Protein AF-A0A7S1YZM3-F1 (afdb_monomer)

Mean predicted aligned error: 9.83 Å

InterPro domains:
  IPR010255 Haem peroxidase superfamily [SSF48113] (28-163)
  IPR019793 Peroxidases heam-ligand binding site [PS00435] (48-58)
  IPR044831 Heme-binding peroxidase Ccp1-like [PTHR31356] (19-227)

Solvent-accessible surface area (backbone atoms only — not comparable to full-atom values): 15010 Å² total; per-residue (Å²): 128,69,93,55,94,81,58,83,52,93,85,59,85,44,95,85,65,60,73,82,65,90,70,78,51,56,36,58,42,32,38,67,57,51,47,48,50,38,28,73,77,70,70,33,56,51,64,41,47,54,33,46,59,47,59,50,7,37,41,62,51,42,50,93,79,75,22,42,81,13,92,44,6,49,18,97,51,29,89,41,87,48,40,61,36,32,54,52,68,27,26,42,83,94,56,86,53,74,80,90,62,51,71,68,42,42,53,57,42,64,73,57,44,80,47,79,36,87,18,84,95,69,84,42,66,64,32,46,36,32,34,34,74,47,78,60,66,57,39,91,87,72,69,46,75,51,81,64,48,45,31,33,40,42,36,57,59,47,17,42,40,26,37,42,68,95,33,53,38,76,88,69,27,46,66,64,42,30,74,50,86,67,98,62,88,86,48,56,58,41,44,66,16,83,80,28,31,67,58,42,43,51,27,44,60,30,51,68,61,32,53,55,46,21,49,57,35,48,52,52,59,74,40,60,82,39,41,75,45,96,69,59,59,66,96,91,44,61,49,43,45,37,70,72,94,80,77,87,81,85,83,72,87,63,80,49,74,109

Structure (mmCIF, N/CA/C/O backbone):
data_AF-A0A7S1YZM3-F1
#
_entry.id   AF-A0A7S1YZM3-F1
#
loop_
_atom_site.group_PDB
_atom_site.id
_atom_site.type_symbol
_atom_site.label_atom_id
_atom_site.label_alt_id
_atom_site.label_comp_id
_atom_site.label_asym_id
_atom_site.label_entity_id
_atom_site.label_seq_id
_atom_site.pdbx_PDB_ins_code
_atom_site.Cartn_x
_atom_site.Cartn_y
_atom_site.Cartn_z
_atom_site.occupancy
_atom_site.B_iso_or_equiv
_atom_site.auth_seq_id
_atom_site.auth_comp_id
_atom_site.auth_asym_id
_atom_site.auth_atom_id
_atom_site.pdbx_PDB_model_num
ATOM 1 N N . CYS A 1 1 ? 9.283 -21.120 -16.602 1.00 43.22 1 CYS A N 1
ATOM 2 C CA . CYS A 1 1 ? 9.115 -22.168 -15.588 1.00 43.22 1 CYS A CA 1
ATOM 3 C C . CYS A 1 1 ? 10.307 -21.989 -14.705 1.00 43.22 1 CYS A C 1
ATOM 5 O O . CYS A 1 1 ? 11.419 -22.024 -15.220 1.00 43.22 1 CYS A O 1
ATOM 7 N N . ASP A 1 2 ? 10.042 -21.604 -13.465 1.00 38.66 2 ASP A N 1
ATOM 8 C CA . ASP A 1 2 ? 11.090 -21.272 -12.516 1.00 38.66 2 ASP A CA 1
ATOM 9 C C . ASP A 1 2 ? 12.075 -22.438 -12.418 1.00 38.66 2 ASP A C 1
ATOM 11 O O . ASP A 1 2 ? 11.666 -23.599 -12.471 1.00 38.66 2 ASP A O 1
ATOM 15 N N . LEU A 1 3 ? 13.359 -22.128 -12.264 1.00 41.25 3 LEU A N 1
ATOM 16 C CA . LEU A 1 3 ? 14.422 -23.109 -12.033 1.00 41.25 3 LEU A CA 1
ATOM 17 C C . LEU A 1 3 ? 14.354 -23.677 -10.605 1.00 41.25 3 LEU A C 1
ATOM 19 O O . LEU A 1 3 ? 15.382 -24.033 -10.041 1.00 41.25 3 LEU A O 1
ATOM 23 N N . ASN A 1 4 ? 13.165 -23.725 -10.000 1.00 42.00 4 ASN A N 1
ATOM 24 C CA . ASN A 1 4 ? 12.965 -24.338 -8.704 1.00 42.00 4 ASN A CA 1
ATOM 25 C C . ASN A 1 4 ? 12.675 -25.835 -8.919 1.00 42.00 4 ASN A C 1
ATOM 27 O O . ASN A 1 4 ? 11.550 -26.174 -9.300 1.00 42.00 4 ASN A O 1
ATOM 31 N N . PRO A 1 5 ? 13.658 -26.732 -8.704 1.00 45.66 5 PRO A N 1
ATOM 32 C CA . PRO A 1 5 ? 13.478 -28.171 -8.892 1.00 45.66 5 PRO A CA 1
ATOM 33 C C . PRO A 1 5 ? 12.433 -28.778 -7.939 1.00 45.66 5 PRO A C 1
ATOM 35 O O . PRO A 1 5 ? 12.004 -29.907 -8.164 1.00 45.66 5 PRO A O 1
ATOM 38 N N . ASP A 1 6 ? 11.981 -28.024 -6.931 1.00 45.75 6 ASP A N 1
ATOM 39 C CA . ASP A 1 6 ? 11.040 -28.485 -5.907 1.00 45.75 6 ASP A CA 1
ATOM 40 C C . ASP A 1 6 ? 9.576 -28.070 -6.170 1.00 45.75 6 ASP A C 1
ATOM 42 O O . ASP A 1 6 ? 8.674 -28.412 -5.399 1.00 45.75 6 ASP A O 1
ATOM 46 N N . ALA A 1 7 ? 9.290 -27.344 -7.259 1.00 51.12 7 ALA A N 1
ATOM 47 C CA . ALA A 1 7 ? 7.934 -26.896 -7.575 1.00 51.12 7 ALA A CA 1
ATOM 48 C C . ALA A 1 7 ? 7.089 -28.017 -8.216 1.00 51.12 7 ALA A C 1
ATOM 50 O O . ALA A 1 7 ? 7.061 -28.195 -9.435 1.00 51.12 7 ALA A O 1
ATOM 51 N N . VAL A 1 8 ? 6.336 -28.755 -7.396 1.00 52.94 8 VAL A N 1
ATOM 52 C CA . VAL A 1 8 ? 5.312 -29.698 -7.877 1.00 52.94 8 VAL A CA 1
ATOM 53 C C . VAL A 1 8 ? 4.094 -28.909 -8.378 1.00 52.94 8 VAL A C 1
ATOM 55 O O . VAL A 1 8 ? 3.255 -28.483 -7.589 1.00 52.94 8 VAL A O 1
ATOM 58 N N . CYS A 1 9 ? 3.984 -28.707 -9.695 1.00 55.97 9 CYS A N 1
ATOM 59 C CA . CYS A 1 9 ? 2.770 -28.208 -10.355 1.00 55.97 9 CYS A CA 1
ATOM 60 C C . CYS A 1 9 ? 1.775 -29.380 -10.538 1.00 55.97 9 CYS A C 1
ATOM 62 O O . CYS A 1 9 ? 2.044 -30.237 -11.382 1.00 55.97 9 CYS A O 1
ATOM 64 N N . PRO A 1 10 ? 0.630 -29.444 -9.824 1.00 53.06 10 PRO A N 1
ATOM 65 C CA . PRO A 1 10 ? -0.263 -30.613 -9.860 1.00 53.06 10 PRO A CA 1
ATOM 66 C C . PRO A 1 10 ? -0.842 -30.929 -11.250 1.00 53.06 10 PRO A C 1
ATOM 68 O O . PRO A 1 10 ? -1.020 -32.097 -11.577 1.00 53.06 10 PRO A O 1
ATOM 71 N N . ASP A 1 11 ? -1.052 -29.904 -12.085 1.00 58.59 11 ASP A N 1
ATOM 72 C CA . ASP A 1 11 ? -1.653 -30.018 -13.427 1.00 58.59 11 ASP A CA 1
ATOM 73 C C . ASP A 1 11 ? -0.696 -29.584 -14.561 1.00 58.59 11 ASP A C 1
ATOM 75 O O . ASP A 1 11 ? -1.118 -29.234 -15.665 1.00 58.59 11 ASP A O 1
ATOM 79 N N . GLY A 1 12 ? 0.615 -29.593 -14.292 1.00 54.28 12 GLY A N 1
ATOM 80 C CA . GLY A 1 12 ? 1.643 -29.101 -15.211 1.00 54.28 12 GLY A CA 1
ATOM 81 C C . GLY A 1 12 ? 1.830 -27.581 -15.144 1.00 54.28 12 GLY A C 1
ATOM 82 O O . GLY A 1 12 ? 0.893 -26.804 -14.958 1.00 54.28 12 GLY A O 1
ATOM 83 N N . CYS A 1 13 ? 3.076 -27.127 -15.267 1.00 52.59 13 CYS A N 1
ATOM 84 C CA . CYS A 1 13 ? 3.385 -25.704 -15.177 1.00 52.59 13 CYS A CA 1
ATOM 85 C C . CYS A 1 13 ? 2.985 -25.000 -16.485 1.00 52.59 13 CYS A C 1
ATOM 87 O O . CYS A 1 13 ? 3.658 -25.114 -17.509 1.00 52.59 13 CYS A O 1
ATOM 89 N N . THR A 1 14 ? 1.867 -24.273 -16.465 1.00 55.06 14 THR A N 1
ATOM 90 C CA . THR A 1 14 ? 1.456 -23.395 -17.572 1.00 55.06 14 THR A CA 1
ATOM 91 C C . THR A 1 14 ? 1.944 -21.969 -17.319 1.00 55.06 14 THR A C 1
ATOM 93 O O . THR A 1 14 ? 2.132 -21.574 -16.172 1.00 55.06 14 THR A O 1
ATOM 96 N N . ALA A 1 15 ? 2.079 -21.143 -18.364 1.00 54.34 15 ALA A N 1
ATOM 97 C CA . ALA A 1 15 ? 2.417 -19.719 -18.202 1.00 54.34 15 ALA A CA 1
ATOM 98 C C . ALA A 1 15 ? 1.421 -18.949 -17.302 1.00 54.34 15 ALA A C 1
ATOM 100 O O . ALA A 1 15 ? 1.749 -17.888 -16.789 1.00 54.34 15 ALA A O 1
ATOM 101 N N . LYS A 1 16 ? 0.213 -19.495 -17.092 1.00 50.00 16 LYS A N 1
ATOM 102 C CA . LYS A 1 16 ? -0.826 -18.938 -16.214 1.00 50.00 16 LYS A CA 1
ATOM 103 C C . LYS A 1 16 ? -0.735 -19.418 -14.766 1.00 50.00 16 LYS A C 1
ATOM 105 O O . LYS A 1 16 ? -1.357 -18.811 -13.905 1.00 50.00 16 LYS A O 1
ATOM 110 N N . ALA A 1 17 ? -0.022 -20.514 -14.510 1.00 49.12 17 ALA A N 1
ATOM 111 C CA . ALA A 1 17 ? 0.090 -21.087 -13.172 1.00 49.12 17 ALA A CA 1
ATOM 112 C C . ALA A 1 17 ? 1.009 -20.254 -12.263 1.00 49.12 17 ALA A C 1
ATOM 114 O O . ALA A 1 17 ? 0.895 -20.346 -11.045 1.00 49.12 17 ALA A O 1
ATOM 115 N N . GLY A 1 18 ? 1.886 -19.428 -12.851 1.00 52.84 18 GLY A N 1
ATOM 116 C CA . GLY A 1 18 ? 2.928 -18.720 -12.113 1.00 52.84 18 GLY A CA 1
ATOM 117 C C . GLY A 1 18 ? 3.923 -19.685 -11.449 1.00 52.84 18 GLY A C 1
ATOM 118 O O . GLY A 1 18 ? 3.777 -20.907 -11.537 1.00 52.84 18 GLY A O 1
ATOM 119 N N . PRO A 1 19 ? 4.984 -19.169 -10.819 1.00 57.28 19 PRO A N 1
ATOM 120 C CA . PRO A 1 19 ? 5.834 -19.986 -9.965 1.00 57.28 19 PRO A CA 1
ATOM 121 C C . PRO A 1 19 ? 5.060 -20.403 -8.706 1.00 57.28 19 PRO A C 1
ATOM 123 O O . PRO A 1 19 ? 4.427 -19.569 -8.056 1.00 57.28 19 PRO A O 1
ATOM 126 N N . VAL A 1 20 ? 5.121 -21.688 -8.342 1.00 56.53 20 VAL A N 1
ATOM 127 C CA . VAL A 1 20 ? 4.596 -22.161 -7.054 1.00 56.53 20 VAL A CA 1
ATOM 128 C C . VAL A 1 20 ? 5.514 -21.620 -5.958 1.00 56.53 20 VAL A C 1
ATOM 130 O O . VAL A 1 20 ? 6.620 -22.120 -5.770 1.00 56.53 20 VAL A O 1
ATOM 133 N N . ARG A 1 21 ? 5.066 -20.581 -5.250 1.00 60.94 21 ARG A N 1
ATOM 134 C CA . ARG A 1 21 ? 5.731 -20.047 -4.056 1.00 60.94 21 ARG A CA 1
ATOM 135 C C . ARG A 1 21 ? 4.746 -19.970 -2.901 1.00 60.94 21 ARG A C 1
ATOM 137 O O . ARG A 1 21 ? 3.586 -19.603 -3.088 1.00 60.94 21 ARG A O 1
ATOM 144 N N . ALA A 1 22 ? 5.229 -20.285 -1.703 1.00 64.88 22 ALA A N 1
ATOM 145 C CA . ALA A 1 22 ? 4.521 -19.929 -0.486 1.00 64.88 22 ALA A CA 1
ATOM 146 C C . ALA A 1 22 ? 4.581 -18.404 -0.347 1.00 64.88 22 ALA A C 1
ATOM 148 O O . ALA A 1 22 ? 5.626 -17.845 -0.028 1.00 64.88 22 ALA A O 1
ATOM 149 N N . LEU A 1 23 ? 3.474 -17.729 -0.653 1.00 65.94 23 LEU A N 1
ATOM 150 C CA . LEU A 1 23 ? 3.364 -16.297 -0.412 1.00 65.94 23 LEU A CA 1
ATOM 151 C C . LEU A 1 23 ? 3.153 -16.056 1.087 1.00 65.94 23 LEU A C 1
ATOM 153 O O . LEU A 1 23 ? 2.421 -16.827 1.722 1.00 65.94 23 LEU A O 1
ATOM 157 N N . PRO A 1 24 ? 3.745 -14.994 1.659 1.00 65.38 24 PRO A N 1
ATOM 158 C CA . PRO A 1 24 ? 3.416 -14.594 3.016 1.00 65.38 24 PRO A CA 1
ATOM 159 C C . PRO A 1 24 ? 1.911 -14.325 3.117 1.00 65.38 24 PRO A C 1
ATOM 161 O O . PRO A 1 24 ? 1.283 -13.795 2.195 1.00 65.38 24 PRO A O 1
ATOM 164 N N . SER A 1 25 ? 1.309 -14.723 4.238 1.00 74.75 25 SER A N 1
ATOM 165 C CA . SER A 1 25 ? -0.102 -14.438 4.490 1.00 74.75 25 SER A CA 1
ATOM 166 C C . SER A 1 25 ? -0.287 -12.930 4.551 1.00 74.75 25 SER A C 1
ATOM 168 O O . SER A 1 25 ? 0.270 -12.289 5.431 1.00 74.75 25 SER A O 1
ATOM 170 N N . ALA A 1 26 ? -1.121 -12.355 3.685 1.00 69.12 26 ALA A N 1
ATOM 171 C CA . ALA A 1 26 ? -1.382 -10.915 3.699 1.00 69.12 26 ALA A CA 1
ATOM 172 C C . ALA A 1 26 ? -2.073 -10.412 4.986 1.00 69.12 26 ALA A C 1
ATOM 174 O O . ALA A 1 26 ? -2.254 -9.206 5.125 1.00 69.12 26 ALA A O 1
ATOM 175 N N . SER A 1 27 ? -2.445 -11.308 5.911 1.00 74.38 27 SER A N 1
ATOM 176 C CA . SER A 1 27 ? -2.912 -10.989 7.268 1.00 74.38 27 SER A CA 1
ATOM 177 C C . SER A 1 27 ? -1.832 -11.179 8.347 1.00 74.38 27 SER A C 1
ATOM 179 O O . SER A 1 27 ? -2.008 -10.685 9.447 1.00 74.38 27 SER A O 1
ATOM 181 N N . ASN A 1 28 ? -0.704 -11.835 8.059 1.00 84.94 28 ASN A N 1
ATOM 182 C CA . ASN A 1 28 ? 0.423 -11.980 8.988 1.00 84.94 28 ASN A CA 1
ATOM 183 C C . ASN A 1 28 ? 1.711 -11.464 8.322 1.00 84.94 28 ASN A C 1
ATOM 185 O O . ASN A 1 28 ? 2.603 -12.226 7.952 1.00 84.94 28 ASN A O 1
ATOM 189 N N . VAL A 1 29 ? 1.731 -10.153 8.074 1.00 91.12 29 VAL A N 1
ATOM 190 C CA . VAL A 1 29 ? 2.847 -9.413 7.477 1.00 91.12 29 VAL A CA 1
ATOM 191 C C . VAL A 1 29 ? 3.116 -8.202 8.353 1.00 91.12 29 VAL A C 1
ATOM 193 O O . VAL A 1 29 ? 2.195 -7.474 8.689 1.00 91.12 29 VAL A O 1
ATOM 196 N N . THR A 1 30 ? 4.377 -7.980 8.694 1.00 95.00 30 THR A N 1
ATOM 197 C CA . THR A 1 30 ? 4.914 -6.748 9.285 1.00 95.00 30 THR A CA 1
ATOM 198 C C . THR A 1 30 ? 5.738 -5.975 8.256 1.00 95.00 30 THR A C 1
ATOM 200 O O . THR A 1 30 ? 6.130 -6.543 7.231 1.00 95.00 30 THR A O 1
ATOM 203 N N . THR A 1 31 ? 6.089 -4.714 8.542 1.00 96.12 31 THR A N 1
ATOM 204 C CA . THR A 1 31 ? 6.991 -3.912 7.690 1.00 96.12 31 THR A CA 1
ATOM 205 C C . THR A 1 31 ? 8.287 -4.662 7.380 1.00 96.12 31 THR A C 1
ATOM 207 O O . THR A 1 31 ? 8.699 -4.736 6.225 1.00 96.12 31 THR A O 1
ATOM 210 N N . SER A 1 32 ? 8.902 -5.283 8.391 1.00 95.31 32 SER A N 1
ATOM 211 C CA . SER A 1 32 ? 10.140 -6.050 8.219 1.00 95.31 32 SER A CA 1
ATOM 212 C C . SER A 1 32 ? 9.943 -7.256 7.295 1.00 95.31 32 SER A C 1
ATOM 214 O O . SER A 1 32 ? 10.695 -7.431 6.339 1.00 95.31 32 SER A O 1
ATOM 216 N N . SER A 1 33 ? 8.889 -8.053 7.513 1.00 94.25 33 SER A N 1
ATOM 217 C CA . SER A 1 33 ? 8.619 -9.231 6.673 1.00 94.25 33 SER A CA 1
ATOM 218 C C . SER A 1 33 ? 8.257 -8.869 5.226 1.00 94.25 33 SER A C 1
ATOM 220 O O . SER A 1 33 ? 8.639 -9.589 4.305 1.00 94.25 33 SER A O 1
ATOM 222 N N . LEU A 1 34 ? 7.575 -7.734 5.020 1.00 95.50 34 LEU A N 1
ATOM 223 C CA . LEU A 1 34 ? 7.237 -7.203 3.703 1.00 95.50 34 LEU A CA 1
ATOM 224 C C . LEU A 1 34 ? 8.510 -6.846 2.932 1.00 95.50 34 LEU A C 1
ATOM 226 O O . LEU A 1 34 ? 8.719 -7.324 1.819 1.00 95.50 34 LEU A O 1
ATOM 230 N N . LEU A 1 35 ? 9.382 -6.047 3.551 1.00 97.06 35 LEU A N 1
ATOM 231 C CA . LEU A 1 35 ? 10.657 -5.644 2.961 1.00 97.06 35 LEU A CA 1
ATOM 232 C C . LEU A 1 35 ? 11.570 -6.845 2.708 1.00 97.06 35 LEU A C 1
ATOM 234 O O . LEU A 1 35 ? 12.193 -6.929 1.653 1.00 97.06 35 LEU A O 1
ATOM 238 N N . HIS A 1 36 ? 11.616 -7.795 3.642 1.00 95.19 36 HIS A N 1
ATOM 239 C CA . HIS A 1 36 ? 12.383 -9.025 3.483 1.00 95.19 36 HIS A CA 1
ATOM 240 C C . HIS A 1 36 ? 11.899 -9.838 2.277 1.00 95.19 36 HIS A C 1
ATOM 242 O O . HIS A 1 36 ? 12.713 -10.235 1.451 1.00 95.19 36 HIS A O 1
ATOM 248 N N . PHE A 1 37 ? 10.584 -10.030 2.121 1.00 93.81 37 PHE A N 1
ATOM 249 C CA . PHE A 1 37 ? 10.026 -10.741 0.968 1.00 93.81 37 PHE A CA 1
ATOM 250 C C . PHE A 1 37 ? 10.438 -10.093 -0.362 1.00 93.81 37 PHE A C 1
ATOM 252 O O . PHE A 1 37 ? 10.948 -10.772 -1.251 1.00 93.81 37 PHE A O 1
ATOM 259 N N . PHE A 1 38 ? 10.266 -8.777 -0.499 1.00 95.19 38 PHE A N 1
ATOM 260 C CA . PHE A 1 38 ? 10.622 -8.070 -1.732 1.00 95.19 38 PHE A CA 1
ATOM 261 C C . PHE A 1 38 ? 12.137 -8.034 -1.988 1.00 95.19 38 PHE A C 1
ATOM 263 O O . PHE A 1 38 ? 12.571 -8.127 -3.142 1.00 95.19 38 PHE A O 1
ATOM 270 N N . SER A 1 39 ? 12.948 -7.965 -0.932 1.00 95.19 39 SER A N 1
ATOM 271 C CA . SER A 1 39 ? 14.403 -8.091 -1.019 1.00 95.19 39 SER A CA 1
ATOM 272 C C . SER A 1 39 ? 14.815 -9.467 -1.544 1.00 95.19 39 SER A C 1
ATOM 274 O O . SER A 1 39 ? 15.560 -9.548 -2.518 1.00 95.19 39 SER A O 1
ATOM 276 N N . GLU A 1 40 ? 14.303 -10.550 -0.963 1.00 91.31 40 GLU A N 1
ATOM 277 C CA . GLU A 1 40 ? 14.691 -11.910 -1.355 1.00 91.31 40 GLU A CA 1
ATOM 278 C 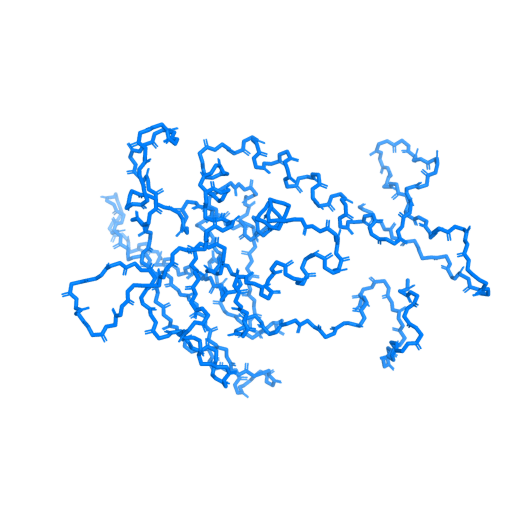C . GLU A 1 40 ? 14.196 -12.267 -2.764 1.00 91.31 40 GLU A C 1
ATOM 280 O O . GLU A 1 40 ? 14.951 -12.775 -3.598 1.00 91.31 40 GLU A O 1
ATOM 285 N N . GLU A 1 41 ? 12.941 -11.944 -3.083 1.00 88.56 41 GLU A N 1
ATOM 286 C CA . GLU A 1 41 ? 12.349 -12.335 -4.363 1.00 88.56 41 GLU A CA 1
ATOM 287 C C . GLU A 1 41 ? 12.828 -11.447 -5.521 1.00 88.56 41 GLU A C 1
ATOM 289 O O . GLU A 1 41 ? 13.135 -11.942 -6.612 1.00 88.56 41 GLU A O 1
ATOM 294 N N . PHE A 1 42 ? 12.972 -10.137 -5.303 1.00 90.38 42 PHE A N 1
ATOM 295 C CA . PHE A 1 42 ? 13.206 -9.166 -6.383 1.00 90.38 42 PHE A CA 1
ATOM 296 C C . PHE A 1 42 ? 14.474 -8.317 -6.213 1.00 90.38 42 PHE A C 1
ATOM 298 O O . PHE A 1 42 ? 14.872 -7.615 -7.149 1.00 90.38 42 PHE A O 1
ATOM 305 N N . GLY A 1 43 ? 15.168 -8.414 -5.076 1.00 93.44 43 GLY A N 1
ATOM 306 C CA . GLY A 1 43 ? 16.309 -7.550 -4.759 1.00 93.44 43 GLY A CA 1
ATOM 307 C C . GLY A 1 43 ? 15.889 -6.095 -4.558 1.00 93.44 43 GLY A C 1
ATOM 308 O O . GLY A 1 43 ? 16.622 -5.190 -4.957 1.00 93.44 43 GLY A O 1
ATOM 309 N N . PHE A 1 44 ? 14.672 -5.869 -4.062 1.00 97.50 44 PHE A N 1
ATOM 310 C CA . PHE A 1 44 ? 14.112 -4.535 -3.851 1.00 97.50 44 PHE A CA 1
ATOM 311 C C . PHE A 1 44 ? 14.480 -4.003 -2.473 1.00 97.50 44 PHE A C 1
ATOM 313 O O . PHE A 1 44 ? 14.380 -4.712 -1.473 1.00 97.50 44 PHE A O 1
ATOM 320 N N . GLY A 1 45 ? 14.876 -2.732 -2.425 1.00 97.94 45 GLY A N 1
ATOM 321 C CA . GLY A 1 45 ? 14.952 -1.985 -1.182 1.00 97.94 45 GLY A CA 1
ATOM 322 C C . GLY A 1 45 ? 13.579 -1.449 -0.757 1.00 97.94 45 GLY A C 1
ATOM 323 O O . GLY A 1 45 ? 12.556 -1.712 -1.404 1.00 97.94 45 GLY A O 1
ATOM 324 N N . PRO A 1 46 ? 13.537 -0.648 0.324 1.00 98.56 46 PRO A N 1
ATOM 325 C CA . PRO A 1 46 ? 12.305 -0.012 0.781 1.00 98.56 46 PRO A CA 1
ATOM 326 C C . PRO A 1 46 ? 11.632 0.839 -0.291 1.00 98.56 46 PRO A C 1
ATOM 328 O O . PRO A 1 46 ? 10.412 0.816 -0.412 1.00 98.56 46 PRO A O 1
ATOM 331 N N . ARG A 1 47 ? 12.418 1.546 -1.109 1.00 98.44 47 ARG A N 1
ATOM 332 C CA . ARG A 1 47 ? 11.884 2.458 -2.119 1.00 98.44 47 ARG A CA 1
ATOM 333 C C . ARG A 1 47 ? 11.173 1.731 -3.254 1.00 98.44 47 ARG A C 1
ATOM 335 O O . ARG A 1 47 ? 10.015 2.039 -3.521 1.00 98.44 47 ARG A O 1
ATOM 342 N N . GLU A 1 48 ? 11.805 0.716 -3.845 1.00 98.56 48 GLU A N 1
ATOM 343 C CA . GLU A 1 48 ? 11.152 -0.086 -4.887 1.00 98.56 48 GLU A CA 1
ATOM 344 C C . GLU A 1 48 ? 9.950 -0.862 -4.335 1.00 98.56 48 GLU A C 1
ATOM 346 O O . GLU A 1 48 ? 8.942 -0.994 -5.026 1.00 98.56 48 GLU A O 1
ATOM 351 N N . THR A 1 49 ? 10.023 -1.318 -3.077 1.00 98.50 49 THR A N 1
ATOM 352 C CA . THR A 1 49 ? 8.903 -1.989 -2.398 1.00 98.50 49 THR A CA 1
ATOM 353 C C . THR A 1 49 ? 7.700 -1.063 -2.238 1.00 98.50 49 THR A C 1
ATOM 355 O O . THR A 1 49 ? 6.579 -1.447 -2.562 1.00 98.50 49 THR A O 1
ATOM 358 N N . VAL A 1 50 ? 7.904 0.171 -1.768 1.00 98.69 50 VAL A N 1
ATOM 359 C CA . VAL A 1 50 ? 6.810 1.146 -1.670 1.00 98.69 50 VAL A CA 1
ATOM 360 C C . VAL A 1 50 ? 6.265 1.439 -3.067 1.00 98.69 50 VAL A C 1
ATOM 362 O O . VAL A 1 50 ? 5.054 1.371 -3.252 1.00 98.69 50 VAL A O 1
ATOM 365 N N . ALA A 1 51 ? 7.140 1.672 -4.054 1.00 98.56 51 ALA A N 1
ATOM 366 C CA . ALA A 1 51 ? 6.739 2.025 -5.413 1.00 98.56 51 ALA A CA 1
ATOM 367 C C . ALA A 1 51 ? 5.805 0.971 -6.017 1.00 98.56 51 ALA A C 1
ATOM 369 O O . ALA A 1 51 ? 4.709 1.322 -6.464 1.00 98.56 51 ALA A O 1
ATOM 370 N N . ILE A 1 52 ? 6.204 -0.309 -5.968 1.00 98.06 52 ILE A N 1
ATOM 371 C CA . ILE A 1 52 ? 5.436 -1.415 -6.547 1.00 98.06 52 ILE A CA 1
ATOM 372 C C . ILE A 1 52 ? 4.114 -1.671 -5.822 1.00 98.06 52 ILE A C 1
ATOM 374 O O . ILE A 1 52 ? 3.115 -1.981 -6.470 1.00 98.06 52 ILE A O 1
ATOM 378 N N . MET A 1 53 ? 4.066 -1.488 -4.500 1.00 98.12 53 MET A N 1
ATOM 379 C CA . MET A 1 53 ? 2.822 -1.631 -3.737 1.00 98.12 53 MET A CA 1
ATOM 380 C C . MET A 1 53 ? 1.759 -0.606 -4.165 1.00 98.12 53 MET A C 1
ATOM 382 O O . MET A 1 53 ? 0.564 -0.889 -4.081 1.00 98.12 53 MET A O 1
ATOM 386 N N . GLY A 1 54 ? 2.169 0.531 -4.740 1.00 97.69 54 GLY A N 1
ATOM 387 C CA . GLY A 1 54 ? 1.268 1.487 -5.391 1.00 97.69 54 GLY A CA 1
ATOM 388 C C . GLY A 1 54 ? 0.428 0.910 -6.543 1.00 97.69 54 GLY A C 1
ATOM 389 O O . GLY A 1 54 ? -0.557 1.537 -6.941 1.00 97.69 54 GLY A O 1
ATOM 390 N N . ALA A 1 55 ? 0.736 -0.295 -7.049 1.00 97.31 55 ALA A N 1
ATOM 391 C CA . ALA A 1 55 ? -0.131 -1.038 -7.973 1.00 97.31 55 ALA A CA 1
ATOM 392 C C . ALA A 1 55 ? -1.567 -1.183 -7.447 1.00 97.31 55 ALA A C 1
ATOM 394 O O . ALA A 1 55 ? -2.508 -1.232 -8.235 1.00 97.31 55 ALA A O 1
ATOM 395 N N . HIS A 1 56 ? -1.755 -1.206 -6.124 1.00 97.31 56 HIS A N 1
ATOM 396 C CA . HIS A 1 56 ? -3.076 -1.249 -5.503 1.00 97.31 56 HIS A CA 1
ATOM 397 C C . HIS A 1 56 ? -3.927 0.004 -5.759 1.00 97.31 56 HIS A C 1
ATOM 399 O O . HIS A 1 56 ? -5.105 0.006 -5.430 1.00 97.31 56 HIS A O 1
ATOM 405 N N . SER A 1 57 ? -3.415 1.038 -6.430 1.00 96.19 57 SER A N 1
ATOM 406 C CA . SER A 1 57 ? -4.251 2.138 -6.927 1.00 96.19 57 SER A CA 1
ATOM 407 C C . SER A 1 57 ? -5.334 1.705 -7.925 1.00 96.19 57 SER A C 1
ATOM 409 O O . SER A 1 57 ? -6.364 2.375 -8.014 1.00 96.19 57 SER A O 1
ATOM 411 N N . ILE A 1 58 ? -5.153 0.568 -8.613 1.00 95.62 58 ILE A N 1
ATOM 412 C CA . ILE A 1 58 ? -6.097 0.030 -9.59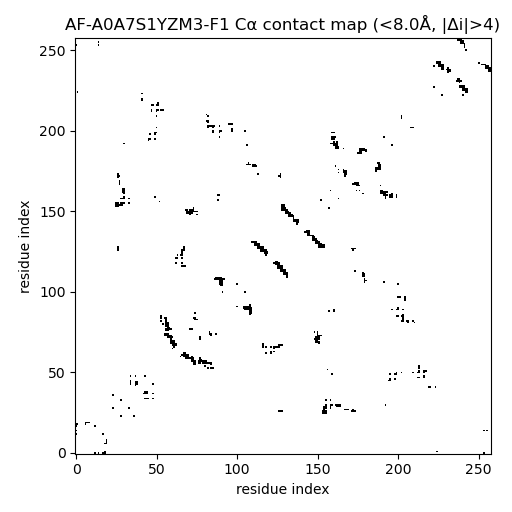7 1.00 95.62 58 ILE A CA 1
ATOM 413 C C . ILE A 1 58 ? -6.668 -1.335 -9.173 1.00 95.62 58 ILE A C 1
ATOM 415 O O . ILE A 1 58 ? -5.988 -2.200 -8.625 1.00 95.62 58 ILE A O 1
ATOM 419 N N . GLY A 1 59 ? -7.938 -1.569 -9.498 1.00 94.56 59 GLY A N 1
ATOM 420 C CA . GLY A 1 59 ? -8.596 -2.862 -9.351 1.00 94.56 59 GLY A CA 1
ATOM 421 C C . GLY A 1 59 ? -9.208 -3.132 -7.975 1.00 94.56 59 GLY A C 1
ATOM 422 O O . GLY A 1 59 ? -9.519 -2.239 -7.191 1.00 94.56 59 GLY A O 1
ATOM 423 N N . THR A 1 60 ? -9.485 -4.414 -7.725 1.00 95.44 60 THR A N 1
ATOM 424 C CA . THR A 1 60 ? -10.230 -4.886 -6.548 1.00 95.44 60 THR A CA 1
ATOM 425 C C . THR A 1 60 ? -9.769 -6.273 -6.118 1.00 95.44 60 THR A C 1
ATOM 427 O O . THR A 1 60 ? -9.566 -7.138 -6.973 1.00 95.44 60 THR A O 1
ATOM 430 N N . ALA A 1 61 ? -9.773 -6.548 -4.817 1.00 93.44 61 ALA A N 1
ATOM 431 C CA . ALA A 1 61 ? -9.776 -7.904 -4.282 1.00 93.44 61 ALA A CA 1
ATOM 432 C C . ALA A 1 61 ? -11.178 -8.550 -4.300 1.00 93.44 61 ALA A C 1
ATOM 434 O O . ALA A 1 61 ? -12.201 -7.929 -3.990 1.00 93.44 61 ALA A O 1
ATOM 435 N N . LYS A 1 62 ? -11.224 -9.846 -4.631 1.00 92.06 62 LYS A N 1
ATOM 436 C CA . LYS A 1 62 ? -12.448 -10.660 -4.628 1.00 92.06 62 LYS A CA 1
ATOM 437 C C . LYS A 1 62 ? -12.288 -11.863 -3.709 1.00 92.06 62 LYS A C 1
ATOM 439 O O . LYS A 1 62 ? -11.304 -12.596 -3.807 1.00 92.06 62 LYS A O 1
ATOM 444 N N . ARG A 1 63 ? -13.336 -12.152 -2.932 1.00 92.50 63 ARG A N 1
ATOM 445 C CA . ARG A 1 63 ? -13.370 -13.282 -1.988 1.00 92.50 63 ARG A CA 1
ATOM 446 C C . ARG A 1 63 ? -13.100 -14.623 -2.663 1.00 92.50 63 ARG A C 1
ATOM 448 O O . ARG A 1 63 ? -12.433 -15.472 -2.096 1.00 92.50 63 ARG A O 1
ATOM 455 N N . THR A 1 64 ? -13.575 -14.792 -3.895 1.00 89.06 64 THR A N 1
ATOM 456 C CA . THR A 1 64 ? -13.345 -16.003 -4.699 1.00 89.06 64 THR A CA 1
ATOM 457 C C . THR A 1 64 ? -11.892 -16.201 -5.119 1.00 89.06 64 THR A C 1
ATOM 459 O O . THR A 1 64 ? -11.540 -17.313 -5.484 1.00 89.06 64 THR A O 1
ATOM 462 N N . ASN A 1 65 ? -11.074 -15.146 -5.102 1.00 89.19 65 ASN A N 1
ATOM 463 C CA . ASN A 1 65 ? -9.694 -15.195 -5.578 1.00 89.19 65 ASN A CA 1
ATOM 464 C C . ASN A 1 65 ? -8.707 -15.258 -4.406 1.00 89.19 65 ASN A C 1
ATOM 466 O O . ASN A 1 65 ? -7.773 -16.047 -4.446 1.00 89.19 65 ASN A O 1
ATOM 470 N N . SER A 1 66 ? -8.913 -14.444 -3.366 1.00 89.00 66 SER A N 1
ATOM 471 C CA . SER A 1 66 ? -7.962 -14.307 -2.248 1.00 89.00 66 SER A CA 1
ATOM 472 C C . SER A 1 66 ? -8.593 -14.421 -0.854 1.00 89.00 66 SER A C 1
ATOM 474 O O . SER A 1 66 ? -7.882 -14.511 0.149 1.00 89.00 66 SER A O 1
ATOM 476 N N . GLY A 1 67 ? -9.925 -14.434 -0.767 1.00 91.81 67 GLY A N 1
ATOM 477 C CA . GLY A 1 67 ? -10.669 -14.347 0.495 1.00 91.81 67 GLY A CA 1
ATOM 478 C C . GLY A 1 67 ? -10.903 -12.915 0.995 1.00 91.81 67 GLY A C 1
ATOM 479 O O . GLY A 1 67 ? -11.766 -12.715 1.841 1.00 91.81 67 GLY A O 1
ATOM 480 N N . TYR A 1 68 ? -10.222 -11.909 0.444 1.00 94.12 68 TYR A N 1
ATOM 481 C CA . TYR A 1 68 ? -10.453 -10.497 0.783 1.00 94.12 68 TYR A CA 1
ATOM 482 C C . TYR A 1 68 ? -11.632 -9.907 -0.001 1.00 94.12 68 TYR A C 1
ATOM 484 O O . TYR A 1 68 ? -11.975 -10.393 -1.087 1.00 94.12 68 TYR A O 1
ATOM 492 N N . HIS A 1 69 ? -12.271 -8.860 0.526 1.00 93.69 69 HIS A N 1
ATOM 493 C CA . HIS A 1 69 ? -13.460 -8.261 -0.078 1.00 93.69 69 HIS A CA 1
ATOM 494 C C . HIS A 1 69 ? -13.324 -6.750 -0.294 1.00 93.69 69 HIS A C 1
ATOM 496 O O . HIS A 1 69 ? -13.440 -5.967 0.642 1.00 93.69 69 HIS A O 1
ATOM 502 N N . ALA A 1 70 ? -13.168 -6.349 -1.559 1.00 91.75 70 ALA A N 1
ATOM 503 C CA . ALA A 1 70 ? -12.937 -4.964 -1.964 1.00 91.75 70 ALA A CA 1
ATOM 504 C C . ALA A 1 70 ? -13.880 -4.523 -3.094 1.00 91.75 70 AL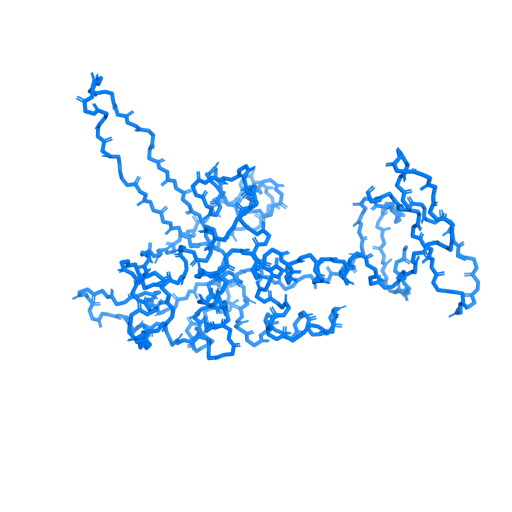A A C 1
ATOM 506 O O . ALA A 1 70 ? -13.421 -4.285 -4.212 1.00 91.75 70 ALA A O 1
ATOM 507 N N . PRO A 1 71 ? -15.206 -4.446 -2.893 1.00 89.56 71 PRO A N 1
ATOM 508 C CA . PRO A 1 71 ? -16.116 -4.100 -3.988 1.00 89.56 71 PRO A CA 1
ATOM 509 C C . PRO A 1 71 ? -15.775 -2.746 -4.642 1.00 89.56 71 PRO A C 1
ATOM 511 O O . PRO A 1 71 ? -15.948 -2.593 -5.858 1.00 89.56 71 PRO A O 1
ATOM 514 N N . ASP A 1 72 ? -15.234 -1.807 -3.859 1.00 92.69 72 ASP A N 1
ATOM 515 C CA . ASP A 1 72 ? -14.849 -0.466 -4.311 1.00 92.69 72 ASP A CA 1
ATOM 516 C C . ASP A 1 72 ? -13.337 -0.276 -4.488 1.00 92.69 72 ASP A C 1
ATOM 518 O O . ASP A 1 72 ? -12.928 0.756 -4.998 1.00 92.69 72 ASP A O 1
ATOM 522 N N . GLY A 1 73 ? -12.530 -1.303 -4.207 1.00 95.06 73 GLY A N 1
ATOM 523 C CA . GLY A 1 73 ? -11.075 -1.276 -4.380 1.00 95.06 73 GLY A CA 1
ATOM 524 C C . GLY A 1 73 ? -10.325 -0.695 -3.181 1.00 95.06 73 GLY A C 1
ATOM 525 O O . GLY A 1 73 ? -10.864 -0.595 -2.077 1.00 95.06 73 GLY A O 1
ATOM 526 N N . TRP A 1 74 ? -9.059 -0.354 -3.407 1.00 96.00 74 TRP A N 1
ATOM 527 C CA . TRP A 1 74 ? -8.226 0.348 -2.427 1.00 96.00 74 TRP A CA 1
ATOM 528 C C . TRP A 1 74 ? -8.387 1.863 -2.524 1.00 96.00 74 TRP A C 1
ATOM 530 O O . TRP A 1 74 ? -8.237 2.545 -1.519 1.00 96.00 74 TRP A O 1
ATOM 540 N N . THR A 1 75 ? -8.717 2.386 -3.710 1.00 95.00 75 THR A N 1
ATOM 541 C CA . THR A 1 75 ? -8.917 3.816 -3.984 1.00 95.00 75 THR A CA 1
ATOM 542 C C . THR A 1 75 ? -10.340 4.099 -4.447 1.00 95.00 75 THR A C 1
ATOM 544 O O . THR A 1 75 ? -11.047 3.207 -4.910 1.00 95.00 75 THR A O 1
ATOM 547 N N . PHE A 1 76 ? -10.768 5.363 -4.375 1.00 91.56 76 PHE A N 1
ATOM 548 C CA . PHE A 1 76 ? -12.077 5.772 -4.901 1.00 91.56 76 PHE A CA 1
ATOM 549 C C . PHE A 1 76 ? -12.175 5.652 -6.433 1.00 91.56 76 PHE A C 1
ATOM 551 O O . PHE A 1 76 ? -13.275 5.556 -6.973 1.00 91.56 76 PHE A O 1
ATOM 558 N N . ASN A 1 77 ? -11.043 5.632 -7.148 1.00 92.94 77 ASN A N 1
ATOM 559 C CA . ASN A 1 77 ? -10.999 5.433 -8.594 1.00 92.94 77 ASN A CA 1
ATOM 560 C C . ASN A 1 77 ? -10.161 4.206 -8.973 1.00 92.94 77 ASN A C 1
ATOM 562 O O . ASN A 1 77 ? -9.064 4.310 -9.515 1.00 92.94 77 ASN A O 1
ATOM 566 N N . LYS A 1 78 ? -10.746 3.027 -8.764 1.00 92.88 78 LYS A N 1
ATOM 567 C CA . LYS A 1 78 ? -10.155 1.719 -9.084 1.00 92.88 78 LYS A CA 1
ATOM 568 C C . LYS A 1 78 ? -9.865 1.450 -10.567 1.00 92.88 78 LYS A C 1
ATOM 570 O O . LYS A 1 78 ? -9.439 0.347 -10.896 1.00 92.88 78 LYS A O 1
ATOM 575 N N . GLU A 1 79 ? -10.148 2.383 -11.470 1.00 95.00 79 GLU A N 1
ATOM 576 C CA . GLU A 1 79 ? -9.887 2.247 -12.912 1.00 95.00 79 GLU A CA 1
ATOM 577 C C . GLU A 1 79 ? -8.694 3.096 -13.366 1.00 95.00 79 GLU A C 1
ATOM 579 O O . GLU A 1 79 ? -8.337 3.088 -14.545 1.00 95.00 79 GLU A O 1
ATOM 584 N N . LYS A 1 80 ? -8.057 3.821 -12.440 1.00 94.50 80 LYS A N 1
ATOM 585 C CA . LYS A 1 80 ? -6.951 4.725 -12.730 1.00 94.50 80 LYS A CA 1
ATOM 586 C C . LY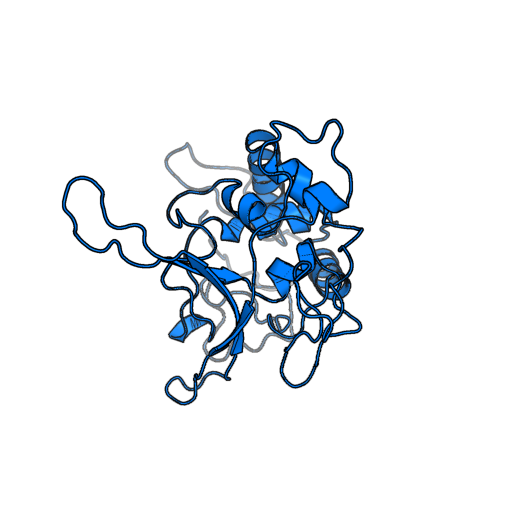S A 1 80 ? -5.719 4.337 -11.920 1.00 94.50 80 LYS A C 1
ATOM 588 O O . LYS A 1 80 ? -5.763 4.276 -10.700 1.00 94.50 80 LYS A O 1
ATOM 593 N N . LEU A 1 81 ? -4.603 4.145 -12.618 1.00 95.44 81 LEU A N 1
ATOM 594 C CA . LEU A 1 81 ? -3.284 4.089 -11.995 1.00 95.44 81 LEU A CA 1
ATOM 595 C C . LEU A 1 81 ? -2.871 5.523 -11.613 1.00 95.44 81 LEU A C 1
ATOM 597 O O . LEU A 1 81 ? -2.642 6.362 -12.488 1.00 95.44 81 LEU A O 1
ATOM 601 N N . SER A 1 82 ? -2.839 5.821 -10.318 1.00 94.62 82 SER A N 1
ATOM 602 C CA . SER A 1 82 ? -2.427 7.116 -9.760 1.00 94.62 82 SER A CA 1
ATOM 603 C C . SER A 1 82 ? -1.926 6.958 -8.324 1.00 94.62 82 SER A C 1
ATOM 605 O O . SER A 1 82 ? -2.091 5.913 -7.698 1.00 94.62 82 SER A O 1
ATOM 607 N N . ASN A 1 83 ? -1.327 8.011 -7.781 1.00 95.38 83 ASN A N 1
ATOM 608 C CA . ASN A 1 83 ? -0.867 8.037 -6.400 1.00 95.38 83 ASN A CA 1
ATOM 609 C C . ASN A 1 83 ? -1.998 8.191 -5.356 1.00 95.38 83 ASN A C 1
ATOM 611 O O . ASN A 1 83 ? -1.695 8.247 -4.165 1.00 95.38 83 ASN A O 1
ATOM 615 N N . ASP A 1 84 ? -3.278 8.166 -5.765 1.00 94.50 84 ASP A N 1
ATOM 616 C CA . ASP A 1 84 ? -4.467 8.195 -4.888 1.00 94.50 84 ASP A CA 1
ATOM 617 C C . ASP A 1 84 ? -4.419 7.105 -3.796 1.00 94.50 84 ASP A C 1
ATOM 619 O O . ASP A 1 84 ? -5.038 7.234 -2.743 1.00 94.50 84 ASP A O 1
ATOM 623 N N . TYR A 1 85 ? -3.682 6.014 -4.030 1.00 96.56 85 TYR A N 1
ATOM 624 C CA . TYR A 1 85 ? -3.405 4.994 -3.017 1.00 96.56 85 TYR A CA 1
ATOM 625 C C . TYR A 1 85 ? -2.689 5.578 -1.789 1.00 96.56 85 TYR A C 1
ATOM 627 O O . TYR A 1 85 ? -3.129 5.366 -0.659 1.00 96.56 85 TYR A O 1
ATOM 635 N N . TYR A 1 86 ? -1.633 6.369 -1.997 1.00 96.94 86 TYR A N 1
ATOM 636 C CA . TYR A 1 86 ? -0.873 6.981 -0.907 1.00 96.94 86 TYR A CA 1
ATOM 637 C C . TYR A 1 86 ? -1.655 8.088 -0.206 1.00 96.94 86 TYR A C 1
ATOM 639 O O . TYR A 1 86 ? -1.472 8.287 0.993 1.00 96.94 86 TYR A O 1
ATOM 647 N N . ASP A 1 87 ? -2.586 8.749 -0.902 1.00 92.81 87 ASP A N 1
ATOM 648 C CA . ASP A 1 87 ? -3.476 9.734 -0.281 1.00 92.81 87 ASP A CA 1
ATOM 649 C C . ASP A 1 87 ? -4.307 9.159 0.866 1.00 92.81 87 ASP A C 1
ATOM 651 O O . ASP A 1 87 ? -4.683 9.881 1.792 1.00 92.81 87 ASP A O 1
ATOM 655 N N . LEU A 1 88 ? -4.586 7.859 0.812 1.00 93.50 88 LEU A N 1
ATOM 656 C CA . LEU A 1 88 ? -5.446 7.183 1.770 1.00 93.50 88 LEU A CA 1
ATOM 657 C C . LEU A 1 88 ? -4.699 6.618 2.978 1.00 93.50 88 LEU A C 1
ATOM 659 O O . LEU A 1 88 ? -5.325 6.385 4.014 1.00 93.50 88 LEU A O 1
ATOM 663 N N . ILE A 1 89 ? -3.392 6.392 2.854 1.00 94.75 89 ILE A N 1
ATOM 664 C CA . ILE A 1 89 ? -2.551 5.814 3.912 1.00 94.75 89 ILE A CA 1
ATOM 665 C C . ILE A 1 89 ? -1.536 6.809 4.491 1.00 94.75 89 ILE A C 1
ATOM 667 O O . ILE A 1 89 ? -0.981 6.549 5.557 1.00 94.75 89 ILE A O 1
ATOM 671 N N . VAL A 1 90 ? -1.340 7.966 3.846 1.00 94.81 90 VAL A N 1
ATOM 672 C CA . VAL A 1 90 ? -0.486 9.068 4.313 1.00 94.81 90 VAL A CA 1
ATOM 673 C C . VAL A 1 90 ? -1.300 10.355 4.484 1.00 94.81 90 VAL A C 1
ATOM 675 O O . VAL A 1 90 ? -2.231 10.639 3.727 1.00 94.81 90 VAL A O 1
ATOM 678 N N . GLY A 1 91 ? -0.991 11.105 5.542 1.00 89.25 91 GLY A N 1
ATOM 679 C CA . GLY A 1 91 ? -1.644 12.353 5.941 1.00 89.25 91 GLY A CA 1
ATOM 680 C C . GLY A 1 91 ? -1.144 13.557 5.150 1.00 89.25 91 GLY A C 1
ATOM 681 O O . GLY A 1 91 ? -0.806 13.432 3.979 1.00 89.25 91 GLY A O 1
ATOM 682 N N . GLY A 1 92 ? -1.114 14.734 5.776 1.00 84.56 92 GLY A N 1
ATOM 683 C CA . GLY A 1 92 ? -0.678 15.985 5.141 1.00 84.56 92 GLY A CA 1
ATOM 684 C C . GLY A 1 92 ? -1.742 16.628 4.246 1.00 84.56 92 GLY A C 1
ATOM 685 O O . GLY A 1 92 ? -1.425 17.383 3.331 1.00 84.56 92 GLY A O 1
ATOM 686 N N . ASN A 1 93 ? -3.021 16.318 4.478 1.00 79.38 93 ASN A N 1
ATOM 687 C CA . ASN A 1 93 ? -4.124 16.941 3.748 1.00 79.38 93 ASN A CA 1
ATOM 688 C C . ASN A 1 93 ? -4.123 18.462 3.968 1.00 79.38 93 ASN A C 1
ATOM 690 O O . ASN A 1 93 ? -4.074 18.922 5.105 1.00 79.38 93 ASN A O 1
ATOM 694 N N . GLY A 1 94 ? -4.229 19.229 2.882 1.00 79.81 94 GLY A N 1
ATOM 695 C CA . GLY A 1 94 ? -4.152 20.694 2.926 1.00 79.81 94 GLY A CA 1
ATOM 696 C C . GLY A 1 94 ? -2.747 21.258 2.711 1.00 79.81 94 GLY A C 1
ATOM 697 O O . GLY A 1 94 ? -2.586 22.474 2.757 1.00 79.81 94 GLY A O 1
ATOM 698 N N . HIS A 1 95 ? -1.763 20.397 2.445 1.00 86.00 95 HIS A N 1
ATOM 699 C CA . HIS A 1 95 ? -0.436 20.786 1.982 1.00 86.00 95 HIS A CA 1
ATOM 700 C C . HIS A 1 95 ? -0.253 20.411 0.510 1.00 86.00 95 HIS A C 1
ATOM 702 O O . HIS A 1 95 ? -0.804 19.414 0.044 1.00 86.00 95 HIS A O 1
ATOM 708 N N . ASP A 1 96 ? 0.547 21.204 -0.201 1.00 87.44 96 ASP A N 1
ATOM 709 C CA . ASP A 1 96 ? 0.881 20.968 -1.612 1.00 87.44 96 ASP A CA 1
ATOM 710 C C . ASP A 1 96 ? 2.222 20.223 -1.778 1.00 87.44 96 ASP A C 1
ATOM 712 O O . ASP A 1 96 ? 2.574 19.807 -2.882 1.00 87.44 96 ASP A O 1
ATOM 716 N N . SER A 1 97 ? 3.000 20.066 -0.700 1.00 91.00 97 SER A N 1
ATOM 717 C CA . SER A 1 97 ? 4.312 19.413 -0.709 1.00 91.00 97 SER A CA 1
ATOM 718 C C . SER A 1 97 ? 4.711 18.896 0.680 1.00 91.00 97 SER A C 1
ATOM 720 O O . SER A 1 97 ? 4.034 19.153 1.674 1.00 91.00 97 SER A O 1
ATOM 722 N N . LEU A 1 98 ? 5.851 18.197 0.747 1.00 91.81 98 LEU A N 1
ATOM 723 C CA . LEU A 1 98 ? 6.483 17.768 2.002 1.00 91.81 98 LEU A CA 1
ATOM 724 C C . LEU A 1 98 ? 7.092 18.919 2.819 1.00 91.81 98 LEU A C 1
ATOM 726 O O . LEU A 1 98 ? 7.513 18.706 3.956 1.00 91.81 98 LEU A O 1
ATOM 730 N N . GLU A 1 99 ? 7.218 20.117 2.245 1.00 91.44 99 GLU A N 1
ATOM 731 C CA . GLU A 1 99 ? 7.928 21.218 2.891 1.00 91.44 99 GLU A CA 1
ATOM 732 C C . GLU A 1 99 ? 7.192 21.674 4.157 1.00 91.44 99 GLU A C 1
ATOM 734 O O . GLU A 1 99 ? 6.030 22.076 4.120 1.00 91.44 99 GLU A O 1
ATOM 739 N N . GLY A 1 100 ? 7.893 21.617 5.292 1.00 86.94 100 GLY A N 1
ATOM 740 C CA . GLY A 1 100 ? 7.351 22.023 6.587 1.00 86.94 100 GLY A CA 1
ATOM 741 C C . GLY A 1 100 ? 6.442 20.993 7.261 1.00 86.94 100 GLY A C 1
ATOM 742 O O . GLY A 1 100 ? 5.944 21.291 8.344 1.00 86.94 100 GLY A O 1
ATOM 743 N N . LEU A 1 101 ? 6.256 19.804 6.673 1.00 88.94 101 LEU A N 1
ATOM 744 C CA . LEU A 1 101 ? 5.547 18.706 7.327 1.00 88.94 101 LEU A CA 1
ATOM 745 C C . LEU A 1 101 ? 6.406 18.069 8.420 1.00 88.94 101 LEU A C 1
ATOM 747 O O . LEU A 1 101 ? 7.606 17.843 8.245 1.00 88.94 101 LEU A O 1
ATOM 751 N N . ASN A 1 102 ? 5.766 17.735 9.535 1.00 88.38 102 ASN A N 1
ATOM 752 C CA . ASN A 1 102 ? 6.325 16.880 10.575 1.00 88.38 102 ASN A CA 1
ATOM 753 C C . ASN A 1 102 ? 5.649 15.496 10.567 1.00 88.38 102 ASN A C 1
ATOM 755 O O . ASN A 1 102 ? 4.718 15.244 9.798 1.00 88.38 102 ASN A O 1
ATOM 759 N N . ASP A 1 103 ? 6.121 14.597 11.436 1.00 85.44 103 ASP A N 1
ATOM 760 C CA . ASP A 1 103 ? 5.550 13.256 11.571 1.00 85.44 103 ASP A CA 1
ATOM 761 C C . ASP A 1 103 ? 4.041 13.308 11.885 1.00 85.44 103 ASP A C 1
ATOM 763 O O . ASP A 1 103 ? 3.263 12.601 11.257 1.00 85.44 103 ASP A O 1
ATOM 767 N N . GLU A 1 104 ? 3.573 14.174 12.786 1.00 85.25 104 GLU A N 1
ATOM 768 C CA . GLU A 1 104 ? 2.143 14.261 13.127 1.00 85.25 104 GLU A CA 1
ATOM 769 C C . GLU A 1 104 ? 1.275 14.608 11.908 1.00 85.25 104 GLU A C 1
ATOM 771 O O . GLU A 1 104 ? 0.217 13.998 11.713 1.00 85.25 104 GLU A O 1
ATOM 776 N N . ASP A 1 105 ? 1.746 15.517 11.048 1.00 88.62 105 ASP A N 1
ATOM 777 C CA . ASP A 1 105 ? 1.017 15.924 9.846 1.00 88.62 105 ASP A CA 1
ATOM 778 C C . ASP A 1 105 ? 0.831 14.744 8.884 1.00 88.62 105 ASP A C 1
ATOM 780 O O . ASP A 1 105 ? -0.284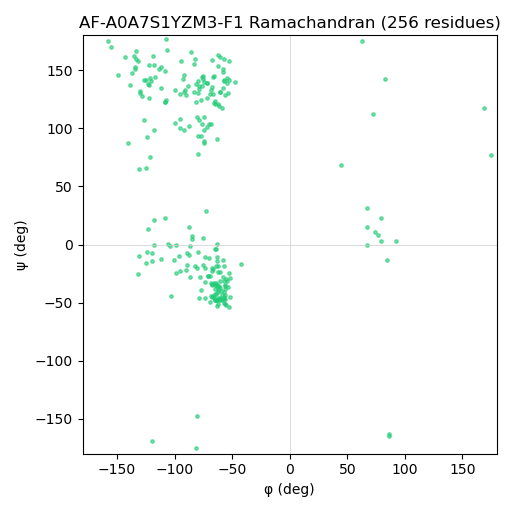 14.472 8.424 1.00 88.62 105 ASP A O 1
ATOM 784 N N . ILE A 1 106 ? 1.903 13.994 8.607 1.00 88.69 106 ILE A N 1
ATOM 785 C CA . ILE A 1 106 ? 1.849 12.826 7.714 1.00 88.69 106 ILE A CA 1
ATOM 786 C C . ILE A 1 106 ? 1.190 11.604 8.371 1.00 88.69 106 ILE A C 1
ATOM 788 O O . ILE A 1 106 ? 0.726 10.700 7.675 1.00 88.69 106 ILE A O 1
ATOM 792 N N . PHE A 1 107 ? 1.078 11.566 9.699 1.00 85.06 107 PHE A N 1
ATOM 793 C CA . PHE A 1 107 ? 0.312 10.541 10.407 1.00 85.06 107 PHE A CA 1
ATOM 794 C C . PHE A 1 107 ? -1.197 10.795 10.361 1.00 85.06 107 PHE A C 1
ATOM 796 O O . PHE A 1 107 ? -1.977 9.834 10.414 1.00 85.06 107 PHE A O 1
ATOM 803 N N . PHE A 1 108 ? -1.626 12.056 10.256 1.00 85.19 108 PHE A N 1
ATOM 804 C CA . PHE A 1 108 ? -3.033 12.443 10.293 1.00 85.19 108 PHE A CA 1
ATOM 805 C C . PHE A 1 108 ? -3.742 12.206 8.946 1.00 85.19 108 PHE A C 1
ATOM 807 O O . PHE A 1 108 ? -3.988 13.116 8.156 1.00 85.19 108 PHE A O 1
ATOM 814 N N . THR A 1 109 ? -4.088 10.946 8.680 1.00 87.06 109 THR A N 1
ATOM 815 C CA . THR A 1 109 ? -4.739 10.503 7.431 1.00 87.06 109 THR A CA 1
ATOM 816 C C . THR A 1 109 ? -6.109 9.864 7.673 1.00 87.06 109 THR A C 1
ATOM 818 O O . THR A 1 109 ? -6.662 9.976 8.765 1.00 87.06 109 THR A O 1
ATOM 821 N N . THR A 1 110 ? -6.687 9.224 6.660 1.00 88.25 110 THR A N 1
ATOM 822 C CA . THR A 1 110 ? -7.942 8.466 6.690 1.00 88.25 110 THR A CA 1
ATOM 823 C C . THR A 1 110 ? -8.013 7.497 7.877 1.00 88.25 110 THR A C 1
ATOM 825 O O . THR A 1 110 ? -7.031 6.853 8.246 1.00 88.25 110 THR A O 1
ATOM 828 N N . LYS A 1 111 ? -9.193 7.388 8.504 1.00 88.31 111 LYS A N 1
ATOM 829 C CA . LYS A 1 111 ? -9.430 6.383 9.550 1.00 88.31 111 LYS A CA 1
ATOM 830 C C . LYS A 1 111 ? -9.634 5.016 8.899 1.00 88.31 111 LYS A C 1
ATOM 832 O O . LYS A 1 111 ? -10.565 4.872 8.106 1.00 88.31 111 LYS A O 1
ATOM 837 N N . TRP A 1 112 ? -8.826 4.048 9.313 1.00 93.75 112 TRP A N 1
ATOM 838 C CA . TRP A 1 112 ? -8.954 2.642 8.947 1.00 93.75 112 TRP A CA 1
ATOM 839 C C . TRP A 1 112 ? -9.362 1.820 10.168 1.00 93.75 112 TRP A C 1
ATOM 841 O O . TRP A 1 112 ? -8.812 2.000 11.255 1.00 93.75 112 TRP A O 1
ATOM 851 N N . GLU A 1 113 ? -10.337 0.938 9.983 1.00 93.00 113 GLU A N 1
ATOM 852 C CA . GLU A 1 113 ? -10.854 0.017 11.001 1.00 93.00 113 GLU A CA 1
ATOM 853 C C . GLU A 1 113 ? -10.710 -1.421 10.509 1.00 93.00 113 GLU A C 1
ATOM 855 O O . GLU A 1 113 ? -10.681 -1.651 9.305 1.00 93.00 113 GLU A O 1
ATOM 860 N N . GLN A 1 114 ? -10.617 -2.397 11.411 1.00 93.94 114 GLN A N 1
ATOM 861 C CA . GLN A 1 114 ? -10.501 -3.804 11.022 1.00 93.94 114 GLN A CA 1
ATOM 862 C C . GLN A 1 114 ? -11.869 -4.484 10.952 1.00 93.94 114 GLN A C 1
ATOM 864 O O . GLN A 1 114 ? -12.742 -4.247 11.788 1.00 93.94 114 GLN A O 1
ATOM 869 N N . GLU A 1 115 ? -12.042 -5.368 9.973 1.00 94.44 115 GLU A N 1
ATOM 870 C CA . GLU A 1 115 ? -13.209 -6.238 9.838 1.00 94.44 115 GLU A CA 1
ATOM 871 C C . GLU A 1 115 ? -12.806 -7.681 9.520 1.00 94.44 115 GLU A C 1
ATOM 873 O O . GLU A 1 115 ? -11.784 -7.936 8.879 1.00 94.44 115 GLU A O 1
ATOM 878 N N . SER A 1 116 ? -13.649 -8.626 9.944 1.00 94.62 116 SER A N 1
ATOM 879 C CA . SER A 1 116 ? -13.529 -10.035 9.571 1.00 94.62 116 SER A CA 1
ATOM 880 C C . SER A 1 116 ? -14.412 -10.355 8.370 1.00 94.62 116 SER A C 1
ATOM 882 O O . SER A 1 116 ? -15.610 -10.061 8.351 1.00 94.62 116 SER A O 1
ATOM 884 N N . ILE A 1 117 ? -13.813 -10.983 7.365 1.00 94.75 117 ILE A N 1
ATOM 885 C CA . ILE A 1 117 ? -14.466 -11.463 6.156 1.00 94.75 117 ILE A CA 1
ATOM 886 C C . ILE A 1 117 ? -14.713 -12.961 6.298 1.00 94.75 117 ILE A C 1
ATOM 888 O O . ILE A 1 117 ? -13.802 -13.772 6.132 1.00 94.75 117 ILE A O 1
ATOM 892 N N . ASP A 1 118 ? -15.973 -13.315 6.547 1.00 94.00 118 ASP A N 1
ATOM 893 C CA . ASP A 1 118 ? -16.441 -14.703 6.564 1.00 94.00 118 ASP A CA 1
ATOM 894 C C . ASP A 1 118 ? -16.324 -15.309 5.163 1.00 94.00 118 ASP A C 1
ATOM 896 O O . ASP A 1 118 ? -16.932 -14.824 4.206 1.00 94.00 118 ASP A O 1
ATOM 900 N N . ASN A 1 119 ? -15.563 -16.387 5.032 1.00 93.81 119 ASN A N 1
ATOM 901 C CA . ASN A 1 119 ? -15.328 -17.141 3.810 1.00 93.81 119 ASN A CA 1
ATOM 902 C C . ASN A 1 119 ? -15.710 -18.618 3.932 1.00 93.81 119 ASN A C 1
ATOM 904 O O . ASN A 1 119 ? -15.443 -19.395 3.009 1.00 93.81 119 ASN A O 1
ATOM 908 N N . ARG A 1 120 ? -16.439 -19.010 4.983 1.00 90.56 120 ARG A N 1
ATOM 909 C CA . ARG A 1 120 ? -16.900 -20.396 5.184 1.00 90.56 120 ARG A CA 1
ATOM 910 C C . ARG A 1 120 ? -17.678 -20.942 3.986 1.00 90.56 120 ARG A C 1
ATOM 912 O O . ARG A 1 120 ? -17.580 -22.120 3.664 1.00 90.56 120 ARG A O 1
ATOM 919 N N . ASN A 1 121 ? -18.398 -20.079 3.265 1.00 90.38 121 ASN A N 1
ATOM 920 C CA . ASN A 1 121 ? -19.127 -20.442 2.045 1.00 90.38 121 ASN A CA 1
ATOM 921 C C . ASN A 1 121 ? -18.291 -20.410 0.746 1.00 90.38 121 ASN A C 1
ATOM 923 O O . ASN A 1 121 ? -18.855 -20.562 -0.340 1.00 90.38 121 ASN A O 1
ATOM 927 N N . LYS A 1 122 ? -16.979 -20.165 0.824 1.00 86.00 122 LYS A N 1
ATOM 928 C CA . LYS A 1 122 ? -16.057 -20.058 -0.321 1.00 86.00 122 LYS A CA 1
ATOM 929 C C . LYS A 1 122 ? -14.924 -21.083 -0.310 1.00 86.00 122 LYS A C 1
ATOM 931 O O . LYS A 1 122 ? -14.210 -21.158 -1.302 1.00 86.00 122 LYS A O 1
ATOM 936 N N . GLY A 1 123 ? -14.763 -21.863 0.761 1.00 84.19 123 GLY A N 1
ATOM 937 C CA . GLY A 1 123 ? -13.679 -22.850 0.868 1.00 84.19 123 GLY A CA 1
ATOM 938 C C . GLY A 1 123 ? -12.279 -22.229 0.964 1.00 84.19 123 GLY A C 1
ATOM 939 O O . GLY A 1 123 ? -11.291 -22.929 0.780 1.00 84.19 123 GLY A O 1
ATOM 940 N N . THR A 1 124 ? -12.198 -20.925 1.242 1.00 84.06 124 THR A N 1
ATOM 941 C CA . THR A 1 124 ? -10.961 -20.199 1.561 1.00 84.06 124 THR A CA 1
ATOM 942 C C . THR A 1 124 ? -11.039 -19.738 3.020 1.00 84.06 124 THR A C 1
ATOM 944 O O . THR A 1 124 ? -12.159 -19.556 3.508 1.00 84.06 124 THR A O 1
ATOM 947 N N . PRO A 1 125 ? -9.916 -19.580 3.743 1.00 86.19 125 PRO A N 1
ATOM 948 C CA . PRO A 1 125 ? -9.944 -19.123 5.129 1.00 86.19 125 PRO A CA 1
ATOM 949 C C . PRO A 1 125 ? -10.621 -17.758 5.291 1.00 86.19 125 PRO A C 1
ATOM 951 O O . PRO A 1 125 ? -10.574 -16.912 4.389 1.00 86.19 125 PRO A O 1
ATOM 954 N N . ASP A 1 126 ? -11.221 -17.536 6.458 1.00 91.19 126 ASP A N 1
ATOM 955 C CA . ASP A 1 126 ? -11.673 -16.208 6.874 1.00 91.19 126 ASP A CA 1
ATOM 956 C C . ASP A 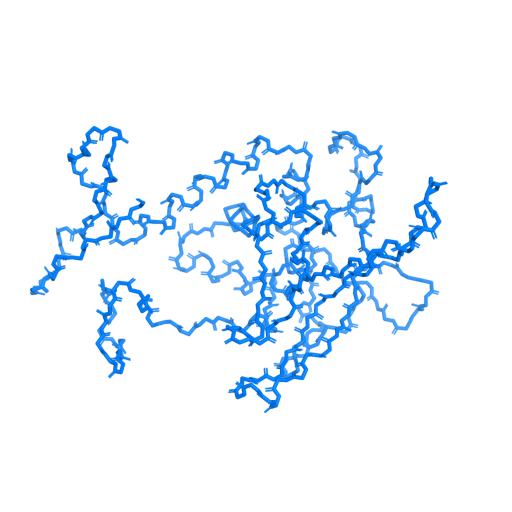1 126 ? -10.475 -15.244 6.885 1.00 91.19 126 ASP A C 1
ATOM 958 O O . ASP A 1 126 ? -9.327 -15.652 7.091 1.00 91.19 126 ASP A O 1
ATOM 962 N N . ARG A 1 127 ? -10.724 -13.966 6.593 1.00 92.00 127 ARG A N 1
ATOM 963 C CA . ARG A 1 127 ? -9.667 -12.948 6.487 1.00 92.00 127 ARG A CA 1
ATOM 964 C C . ARG A 1 127 ? -9.945 -11.779 7.413 1.00 92.00 127 ARG A C 1
ATOM 966 O O . ARG A 1 127 ? -11.081 -11.330 7.485 1.00 92.00 127 ARG A O 1
ATOM 973 N N . ILE A 1 128 ? -8.901 -11.233 8.028 1.00 93.88 128 ILE A N 1
ATOM 974 C CA . ILE A 1 128 ? -8.931 -9.882 8.595 1.00 93.88 128 ILE A CA 1
ATOM 975 C C . ILE A 1 128 ? -8.427 -8.902 7.540 1.00 93.88 128 ILE A C 1
ATOM 977 O O . ILE A 1 128 ? -7.386 -9.142 6.922 1.00 93.88 128 ILE A O 1
ATOM 981 N N . GLN A 1 129 ? -9.174 -7.820 7.330 1.00 95.50 129 GLN A N 1
ATOM 982 C CA . GLN A 1 129 ? -8.790 -6.702 6.471 1.00 95.50 129 GLN A CA 1
ATOM 983 C C . GLN A 1 129 ? -9.087 -5.370 7.155 1.00 95.50 129 GLN A C 1
ATOM 985 O O . GLN A 1 129 ? -9.906 -5.303 8.071 1.00 95.50 129 GLN A O 1
ATOM 990 N N . TRP A 1 130 ? -8.468 -4.305 6.664 1.00 96.31 130 TRP A N 1
ATOM 991 C CA . TRP A 1 130 ? -8.808 -2.944 7.044 1.00 96.31 130 TRP A CA 1
ATOM 992 C C . TRP A 1 130 ? -9.840 -2.383 6.077 1.00 96.31 130 TRP A C 1
ATOM 994 O O . TRP A 1 130 ? -9.785 -2.667 4.880 1.00 96.31 130 TRP A O 1
ATOM 1004 N N . PHE A 1 131 ? -10.748 -1.553 6.571 1.00 95.50 131 PHE A N 1
ATOM 1005 C CA . PHE A 1 131 ? -11.732 -0.856 5.764 1.00 95.50 131 PHE A CA 1
ATOM 1006 C C . PHE A 1 131 ? -11.846 0.616 6.146 1.00 95.50 131 PHE A C 1
ATOM 1008 O O . PHE A 1 131 ? -11.619 1.021 7.290 1.00 95.50 131 PHE A O 1
ATOM 1015 N N . HIS A 1 132 ? -12.243 1.406 5.157 1.00 93.19 132 HIS A N 1
ATOM 1016 C CA . HIS A 1 132 ? -12.674 2.779 5.328 1.00 93.19 132 HIS A CA 1
ATOM 1017 C C . HIS A 1 132 ? -14.028 2.941 4.645 1.00 93.19 132 HIS A C 1
ATOM 1019 O O . HIS A 1 132 ? -14.192 2.594 3.473 1.00 93.19 132 HIS A O 1
ATOM 1025 N N . GLN A 1 133 ? -15.004 3.466 5.380 1.00 89.81 133 GLN A N 1
ATOM 1026 C CA . GLN A 1 133 ? -16.323 3.763 4.845 1.00 89.81 133 GLN A CA 1
ATOM 1027 C C . GLN A 1 133 ? -16.503 5.270 4.728 1.00 89.81 133 GLN A C 1
ATOM 1029 O O . GLN A 1 133 ? -16.406 6.000 5.714 1.00 89.81 133 GLN A O 1
ATOM 1034 N N . LYS A 1 134 ? -16.795 5.723 3.511 1.00 84.50 134 LYS A N 1
ATOM 1035 C CA . LYS A 1 134 ? -17.191 7.101 3.255 1.00 84.50 134 LYS A CA 1
ATOM 1036 C C . LYS A 1 134 ? -18.710 7.173 3.231 1.00 84.50 134 LYS A C 1
ATOM 1038 O O . LYS A 1 134 ? -19.356 6.686 2.298 1.00 84.50 134 LYS A O 1
ATOM 1043 N N . ASP A 1 135 ? -19.268 7.766 4.279 1.00 75.31 135 ASP A N 1
ATOM 1044 C CA . ASP A 1 135 ? -20.707 7.963 4.393 1.00 75.31 135 ASP A CA 1
ATOM 1045 C C . ASP A 1 135 ? -21.216 8.954 3.343 1.00 75.31 135 ASP A C 1
ATOM 1047 O O . ASP A 1 135 ? -20.552 9.924 2.965 1.00 75.31 135 ASP A O 1
ATOM 1051 N N . ASN A 1 136 ? -22.422 8.695 2.849 1.00 69.19 136 ASN A N 1
ATOM 1052 C CA . ASN A 1 136 ? -23.012 9.479 1.778 1.00 69.19 136 ASN A CA 1
ATOM 1053 C C . ASN A 1 136 ? -23.374 10.888 2.229 1.00 69.19 136 ASN A C 1
ATOM 1055 O O . ASN A 1 136 ? -24.175 11.069 3.144 1.00 69.19 136 ASN A O 1
ATOM 1059 N N . THR A 1 137 ? -22.932 11.882 1.463 1.00 59.69 137 THR A N 1
ATOM 1060 C CA . THR A 1 137 ? -23.701 13.117 1.329 1.00 59.69 137 THR A CA 1
ATOM 1061 C C . THR A 1 137 ? -24.773 12.906 0.259 1.00 59.69 137 THR A C 1
ATOM 1063 O O . THR A 1 137 ? -24.508 12.381 -0.827 1.00 59.69 137 THR A O 1
ATOM 1066 N N . SER A 1 138 ? -26.017 13.266 0.576 1.00 62.09 138 SER A N 1
ATOM 1067 C CA . SER A 1 138 ? -27.115 13.309 -0.395 1.00 62.09 138 SER A CA 1
ATOM 1068 C C . SER A 1 138 ? -26.721 14.190 -1.578 1.00 62.09 138 SER A C 1
ATOM 1070 O O . SER A 1 138 ? -26.130 15.254 -1.373 1.00 62.09 138 SER A O 1
ATOM 1072 N N . ASN A 1 139 ? -27.045 13.779 -2.809 1.00 58.69 139 ASN A N 1
ATOM 1073 C CA . ASN A 1 139 ? -26.819 14.634 -3.972 1.00 58.69 139 ASN A CA 1
ATOM 1074 C C . ASN A 1 139 ? -27.594 15.953 -3.772 1.00 58.69 139 ASN A C 1
ATOM 1076 O O . ASN A 1 139 ? -28.824 15.908 -3.705 1.00 58.69 139 ASN A O 1
ATOM 1080 N N . PRO A 1 140 ? -26.921 17.117 -3.694 1.00 60.72 140 PRO A N 1
ATOM 1081 C CA . PRO A 1 140 ? -27.591 18.384 -3.406 1.00 60.72 140 PRO A CA 1
ATOM 1082 C C . PRO A 1 140 ? -28.594 18.794 -4.495 1.00 60.72 140 PRO A C 1
ATOM 1084 O O . PRO A 1 140 ? -29.480 19.598 -4.225 1.00 60.72 140 PRO A O 1
ATOM 1087 N N . ASN A 1 141 ? -28.493 18.219 -5.699 1.00 67.69 141 ASN A N 1
ATOM 1088 C CA . ASN A 1 141 ? -29.358 18.542 -6.833 1.00 67.69 141 ASN A CA 1
ATOM 1089 C C . ASN A 1 141 ? -30.518 17.556 -7.037 1.00 67.69 141 ASN A C 1
ATOM 1091 O O . ASN A 1 141 ? -31.514 17.932 -7.647 1.00 67.69 141 ASN A O 1
ATOM 1095 N N . THR A 1 142 ? -30.406 16.304 -6.574 1.00 71.81 142 THR A N 1
ATOM 1096 C CA . THR A 1 142 ? -31.438 15.271 -6.816 1.00 71.81 142 THR A CA 1
ATOM 1097 C C . THR A 1 142 ? -32.059 14.707 -5.543 1.00 71.81 142 THR A C 1
ATOM 1099 O O . THR A 1 142 ? -33.086 14.042 -5.619 1.00 71.81 142 THR A O 1
ATOM 1102 N N . GLY A 1 143 ? -31.460 14.944 -4.370 1.00 68.50 143 GLY A N 1
ATOM 1103 C CA . GLY A 1 143 ? -31.899 14.345 -3.107 1.00 68.50 143 GLY A CA 1
ATOM 1104 C C . GLY A 1 143 ? -31.700 12.827 -3.032 1.00 68.50 143 GLY A C 1
ATOM 1105 O O . GLY A 1 143 ? -32.009 12.226 -2.006 1.00 68.50 143 GLY A O 1
ATOM 1106 N N . GLU A 1 144 ? -31.170 12.198 -4.085 1.00 68.88 144 GLU A N 1
ATOM 1107 C CA . GLU A 1 144 ? -30.911 10.764 -4.101 1.00 68.88 144 GLU A CA 1
ATOM 1108 C C . GLU A 1 144 ? -29.715 10.424 -3.196 1.00 68.88 144 GLU A C 1
ATOM 1110 O O . GLU A 1 144 ? -28.700 11.143 -3.197 1.00 68.88 144 GLU A O 1
ATOM 1115 N N . PRO A 1 145 ? -29.804 9.324 -2.425 1.00 63.75 145 PRO A N 1
ATOM 1116 C CA . PRO A 1 145 ? -28.664 8.825 -1.685 1.00 63.75 145 PRO A CA 1
ATOM 1117 C C . PRO A 1 145 ? -27.597 8.370 -2.681 1.00 63.75 145 PRO A C 1
ATOM 1119 O O . PRO A 1 145 ? -27.846 7.508 -3.525 1.00 63.75 145 PRO A O 1
ATOM 1122 N N . LYS A 1 146 ? -26.388 8.935 -2.574 1.00 67.94 146 LYS A N 1
ATOM 1123 C CA . LYS A 1 146 ? -25.214 8.337 -3.218 1.00 67.94 146 LYS A CA 1
ATOM 1124 C C . LYS A 1 146 ? -24.994 6.928 -2.653 1.00 67.94 146 LYS A C 1
ATOM 1126 O O . LYS A 1 146 ? -25.556 6.561 -1.623 1.00 67.94 146 LYS A O 1
ATOM 1131 N N . ARG A 1 147 ? -24.230 6.093 -3.351 1.00 74.12 147 ARG A N 1
ATOM 1132 C CA . ARG A 1 147 ? -23.801 4.793 -2.821 1.00 74.12 147 ARG A CA 1
ATOM 1133 C C . ARG A 1 147 ? -22.616 5.031 -1.887 1.00 74.12 147 ARG A C 1
ATOM 1135 O O . ARG A 1 147 ? -21.672 5.692 -2.302 1.00 74.12 147 ARG A O 1
ATOM 1142 N N . SER A 1 148 ? -22.659 4.476 -0.673 1.00 77.31 148 SER A N 1
ATOM 1143 C CA . SER A 1 148 ? -21.528 4.562 0.256 1.00 77.31 148 SER A CA 1
ATOM 1144 C C . SER A 1 148 ? -20.363 3.764 -0.314 1.00 77.31 148 SER A C 1
ATOM 1146 O O . SER A 1 148 ? -20.551 2.602 -0.687 1.00 77.31 148 SER A O 1
ATOM 1148 N N . GLU A 1 149 ? -19.188 4.374 -0.369 1.00 87.44 149 GLU A N 1
ATOM 1149 C CA . GLU A 1 149 ? -17.973 3.738 -0.875 1.00 87.44 149 GLU A CA 1
ATOM 1150 C C . GLU A 1 149 ? -17.248 3.060 0.291 1.00 87.44 149 GLU A C 1
ATOM 1152 O O . GLU A 1 149 ? -17.031 3.679 1.339 1.00 87.44 149 GLU A O 1
ATOM 1157 N N . ARG A 1 150 ? -16.908 1.777 0.122 1.00 91.88 150 ARG A N 1
ATOM 1158 C CA . ARG A 1 150 ? -16.180 0.984 1.120 1.00 91.88 150 ARG A CA 1
ATOM 1159 C C . ARG A 1 150 ? -14.840 0.540 0.551 1.00 91.88 150 ARG A C 1
ATOM 1161 O O . ARG A 1 150 ? -14.765 -0.443 -0.188 1.00 91.88 150 ARG A O 1
ATOM 1168 N N . LEU A 1 151 ? -13.801 1.280 0.915 1.00 95.31 151 LEU A N 1
ATOM 1169 C CA . LEU A 1 151 ? -12.421 0.981 0.551 1.00 95.31 151 LEU A CA 1
ATOM 1170 C C . LEU A 1 151 ? -11.832 -0.056 1.503 1.00 95.31 151 LEU A C 1
ATOM 1172 O O . LEU A 1 151 ? -12.309 -0.205 2.631 1.00 95.31 151 LEU A O 1
ATOM 1176 N N . MET A 1 152 ? -10.772 -0.729 1.063 1.00 95.81 152 MET A N 1
ATOM 1177 C CA . MET A 1 152 ? -10.039 -1.690 1.883 1.00 95.81 152 MET A CA 1
ATOM 1178 C C . MET A 1 152 ? -8.521 -1.481 1.836 1.00 95.81 152 MET A C 1
ATOM 1180 O O . MET A 1 152 ? -8.003 -0.929 0.870 1.00 95.81 152 MET A O 1
ATOM 1184 N N . MET A 1 153 ? -7.828 -1.985 2.857 1.00 96.81 153 MET A N 1
ATOM 1185 C CA . MET A 1 153 ? -6.372 -2.164 2.897 1.00 96.81 153 MET A CA 1
ATOM 1186 C C . MET A 1 153 ? -6.041 -3.533 3.519 1.00 96.81 153 MET A C 1
ATOM 1188 O O . MET A 1 153 ? -6.775 -4.050 4.365 1.00 96.81 153 MET A O 1
ATOM 1192 N N . LEU A 1 154 ? -4.957 -4.159 3.074 1.00 96.81 154 LEU A N 1
ATOM 1193 C CA . LEU A 1 154 ? -4.381 -5.365 3.673 1.00 96.81 154 LEU A CA 1
ATOM 1194 C C . LEU A 1 154 ? -3.431 -4.982 4.809 1.00 96.81 154 LEU A C 1
ATOM 1196 O O . LEU A 1 154 ? -2.954 -3.850 4.864 1.00 96.81 154 LEU A O 1
ATOM 1200 N N . ASN A 1 155 ? -3.050 -5.942 5.657 1.00 96.25 155 ASN A N 1
ATOM 1201 C CA . ASN A 1 155 ? -1.953 -5.714 6.604 1.00 96.25 155 ASN A CA 1
ATOM 1202 C C . ASN A 1 155 ? -0.677 -5.310 5.841 1.00 96.25 155 ASN A C 1
ATOM 1204 O O . ASN A 1 155 ? -0.031 -4.337 6.219 1.00 96.25 155 ASN A O 1
ATOM 1208 N N . ALA A 1 156 ? -0.387 -5.939 4.698 1.00 96.06 156 ALA A N 1
ATOM 1209 C CA . ALA A 1 156 ? 0.722 -5.543 3.823 1.00 96.06 156 ALA A CA 1
ATOM 1210 C C . ALA A 1 156 ? 0.670 -4.071 3.355 1.00 96.06 156 ALA A C 1
ATOM 1212 O O . ALA A 1 156 ? 1.715 -3.435 3.251 1.00 96.06 156 ALA A O 1
ATOM 1213 N N . ASP A 1 157 ? -0.521 -3.511 3.123 1.00 97.19 157 ASP A N 1
ATOM 1214 C CA . ASP A 1 157 ? -0.684 -2.105 2.727 1.00 97.19 157 ASP A CA 1
ATOM 1215 C C . ASP A 1 157 ? -0.427 -1.176 3.920 1.00 97.19 157 ASP A C 1
ATOM 1217 O O . ASP A 1 157 ? 0.343 -0.219 3.840 1.00 97.19 157 ASP A O 1
ATOM 1221 N N . ILE A 1 158 ? -1.017 -1.512 5.072 1.00 96.88 158 ILE A N 1
ATOM 1222 C CA . ILE A 1 158 ? -0.842 -0.763 6.321 1.00 96.88 158 ILE A CA 1
ATOM 1223 C C . ILE A 1 158 ? 0.613 -0.824 6.811 1.00 96.88 158 ILE A C 1
ATOM 1225 O O . ILE A 1 158 ? 1.119 0.166 7.337 1.00 96.88 158 ILE A O 1
ATOM 1229 N N . ALA A 1 159 ? 1.317 -1.934 6.572 1.00 97.00 159 ALA A N 1
ATOM 1230 C CA . ALA A 1 159 ? 2.721 -2.134 6.936 1.00 97.00 159 ALA A CA 1
ATOM 1231 C C . ALA A 1 159 ? 3.680 -1.152 6.243 1.00 97.00 159 ALA A C 1
ATOM 1233 O O . ALA A 1 159 ? 4.801 -0.961 6.714 1.00 97.00 159 ALA A O 1
ATOM 1234 N N . LEU A 1 160 ? 3.264 -0.507 5.146 1.00 97.00 160 LEU A N 1
ATOM 1235 C CA . LEU A 1 160 ? 4.065 0.533 4.491 1.00 97.00 160 LEU A CA 1
ATOM 1236 C C . LEU A 1 160 ? 4.174 1.807 5.324 1.00 97.00 160 LEU A C 1
ATOM 1238 O O . LEU A 1 160 ? 5.134 2.560 5.175 1.00 97.00 160 LEU A O 1
ATOM 1242 N N . VAL A 1 161 ? 3.190 2.076 6.176 1.00 96.31 161 VAL A N 1
ATOM 1243 C CA . VAL A 1 161 ? 3.069 3.349 6.900 1.00 96.31 161 VAL A CA 1
ATOM 1244 C C . VAL A 1 161 ? 2.977 3.154 8.411 1.00 96.31 161 VAL A C 1
ATOM 1246 O O . VAL A 1 161 ? 3.197 4.100 9.167 1.00 96.31 161 VAL A O 1
ATOM 1249 N N . ARG A 1 162 ? 2.695 1.938 8.881 1.00 95.31 162 ARG A N 1
ATOM 1250 C CA . ARG A 1 162 ? 2.625 1.590 10.299 1.00 95.31 162 ARG A CA 1
ATOM 1251 C C . ARG A 1 162 ? 3.450 0.353 10.596 1.00 95.31 162 ARG A C 1
ATOM 1253 O O . ARG A 1 162 ? 3.273 -0.675 9.952 1.00 95.31 162 ARG A O 1
ATOM 1260 N N . ASP A 1 163 ? 4.289 0.450 11.615 1.00 95.62 163 ASP A N 1
ATOM 1261 C CA . ASP A 1 163 ? 4.962 -0.699 12.202 1.00 95.62 163 ASP A CA 1
ATOM 1262 C C . ASP A 1 163 ? 4.154 -1.177 13.407 1.00 95.62 163 ASP A C 1
ATOM 1264 O O . ASP A 1 163 ? 4.190 -0.592 14.486 1.00 95.62 163 ASP A O 1
ATOM 1268 N N . TYR A 1 164 ? 3.377 -2.232 13.198 1.00 95.69 164 TYR A N 1
ATOM 1269 C CA . TYR A 1 164 ? 2.548 -2.857 14.224 1.00 95.69 164 TYR A CA 1
ATOM 1270 C C . TYR A 1 164 ? 3.097 -4.221 14.655 1.00 95.69 164 TYR A C 1
ATOM 1272 O O . TYR A 1 164 ? 2.344 -5.046 15.165 1.00 95.69 164 TYR A O 1
ATOM 1280 N N . SER A 1 165 ? 4.396 -4.476 14.460 1.00 95.12 165 SER A N 1
ATOM 1281 C CA . SER A 1 165 ? 5.012 -5.783 14.736 1.00 95.12 165 SER A CA 1
ATOM 1282 C C . SER A 1 165 ? 4.759 -6.284 16.164 1.00 95.12 165 SER A C 1
ATOM 1284 O O . SER A 1 165 ? 4.513 -7.466 16.362 1.00 95.12 165 SER A O 1
ATOM 1286 N N . GLU A 1 166 ? 4.748 -5.386 17.153 1.00 95.44 166 GLU A N 1
ATOM 1287 C CA . GLU A 1 166 ? 4.481 -5.721 18.564 1.00 95.44 166 GLU A CA 1
ATOM 1288 C C . GLU A 1 166 ? 2.986 -5.888 18.899 1.00 95.44 166 GLU A C 1
ATOM 1290 O O . GLU A 1 166 ? 2.634 -6.276 20.011 1.00 95.44 166 GLU A O 1
ATOM 1295 N N . TYR A 1 167 ? 2.102 -5.583 17.948 1.00 95.50 167 TYR A N 1
ATOM 1296 C CA . TYR A 1 167 ? 0.648 -5.565 18.119 1.00 95.50 167 TYR A CA 1
ATOM 1297 C C . TYR A 1 167 ? -0.070 -6.576 17.221 1.00 95.50 167 TYR A C 1
ATOM 1299 O O . TYR A 1 167 ? -1.299 -6.628 17.240 1.00 95.50 167 TYR A O 1
ATOM 1307 N N . LEU A 1 168 ? 0.661 -7.338 16.407 1.00 95.19 168 LEU A N 1
ATOM 1308 C CA . LEU A 1 168 ? 0.091 -8.322 15.496 1.00 95.19 168 LEU A CA 1
ATOM 1309 C C . LEU A 1 168 ? -0.213 -9.623 16.242 1.00 95.19 168 LEU A C 1
ATOM 1311 O O . LEU A 1 168 ? 0.675 -10.261 16.800 1.00 95.19 168 LEU A O 1
ATOM 1315 N N . ASP A 1 169 ? -1.470 -10.042 16.204 1.00 93.25 169 ASP A N 1
ATOM 1316 C CA . ASP A 1 169 ? -1.865 -11.400 16.545 1.00 93.25 169 ASP A CA 1
ATOM 1317 C C . ASP A 1 169 ? -1.564 -12.304 15.344 1.00 93.25 169 ASP A C 1
ATOM 1319 O O . ASP A 1 169 ? -2.234 -12.240 14.315 1.00 93.25 169 ASP A O 1
ATOM 1323 N N . GLU A 1 170 ? -0.532 -13.136 15.458 1.00 89.44 170 GLU A N 1
ATOM 1324 C CA . GLU A 1 170 ? -0.094 -14.021 14.375 1.00 89.44 170 GLU A CA 1
ATOM 1325 C C . GLU A 1 170 ? -1.103 -15.132 14.030 1.00 89.44 170 GLU A C 1
ATOM 1327 O O . GLU A 1 170 ? -1.071 -15.653 12.910 1.00 89.44 170 GLU A O 1
ATOM 1332 N N . GLU A 1 171 ? -1.990 -15.501 14.963 1.00 86.50 171 GLU A N 1
ATOM 1333 C CA . GLU A 1 171 ? -3.005 -16.539 14.759 1.00 86.50 171 GLU A CA 1
ATOM 1334 C C . GLU A 1 171 ? -4.187 -15.984 13.961 1.00 86.50 171 GLU A C 1
ATOM 1336 O O . GLU A 1 171 ? -4.649 -16.608 13.001 1.00 86.50 171 GLU A O 1
ATOM 1341 N N . THR A 1 172 ? -4.665 -14.795 14.335 1.00 88.50 172 THR A N 1
ATOM 1342 C CA . THR A 1 172 ? -5.856 -14.191 13.718 1.00 88.50 172 THR A CA 1
ATOM 1343 C C . THR A 1 172 ? -5.530 -13.210 12.591 1.00 88.50 172 THR A C 1
ATOM 1345 O O . THR A 1 172 ? -6.366 -12.964 11.719 1.00 88.50 172 THR A O 1
ATOM 1348 N N . GLY A 1 173 ? -4.320 -12.649 12.584 1.00 91.56 173 GLY A N 1
ATOM 1349 C CA . GLY A 1 173 ? -3.916 -11.527 11.740 1.00 91.56 173 GLY A CA 1
ATOM 1350 C C . GLY A 1 173 ? -4.492 -10.177 12.176 1.00 91.56 173 GLY A C 1
ATOM 1351 O O . GLY A 1 173 ? -4.430 -9.212 11.412 1.00 91.56 173 GLY A O 1
ATOM 1352 N N . GLY A 1 174 ? -5.099 -10.104 13.364 1.00 94.75 174 GLY A N 1
ATOM 1353 C CA . GLY A 1 174 ? -5.608 -8.864 13.940 1.00 94.75 174 GLY A CA 1
ATOM 1354 C C . GLY A 1 174 ? -4.486 -7.974 14.476 1.00 94.75 174 GLY A C 1
ATOM 1355 O O . GLY A 1 174 ? -3.493 -8.460 15.006 1.00 94.75 174 GLY A O 1
ATOM 1356 N N . VAL A 1 175 ? -4.651 -6.659 14.365 1.00 95.50 175 VAL A N 1
ATOM 1357 C CA . VAL A 1 175 ? -3.698 -5.664 14.878 1.00 95.50 175 VAL A CA 1
ATOM 1358 C C . VAL A 1 175 ? -4.279 -4.948 16.100 1.00 95.50 175 VAL A C 1
ATOM 1360 O O . VAL A 1 175 ? -5.339 -4.333 16.024 1.00 95.50 175 VAL A O 1
ATOM 1363 N N . GLY A 1 176 ? -3.584 -5.008 17.234 1.00 93.88 176 GLY A N 1
ATOM 1364 C CA . GLY A 1 176 ? -4.019 -4.462 18.527 1.00 93.88 176 GLY A C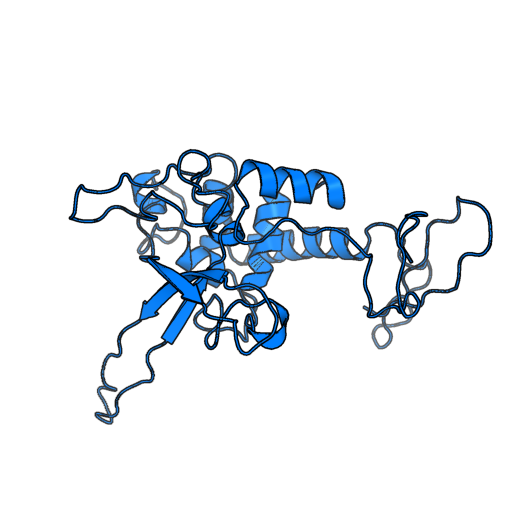A 1
ATOM 1365 C C . GLY A 1 176 ? -3.727 -2.974 18.762 1.00 93.88 176 GLY A C 1
ATOM 1366 O O . GLY A 1 176 ? -3.910 -2.493 19.878 1.00 93.88 176 GLY A O 1
ATOM 1367 N N . CYS A 1 177 ? -3.253 -2.247 17.750 1.00 93.31 177 CYS A N 1
ATOM 1368 C CA . CYS A 1 177 ? -3.031 -0.802 17.803 1.00 93.31 177 CYS A CA 1
ATOM 1369 C C . CYS A 1 177 ? -3.909 -0.066 16.783 1.00 93.31 177 CYS A C 1
ATOM 1371 O O . CYS A 1 177 ? -4.321 -0.606 15.754 1.00 93.31 177 CYS A O 1
ATOM 1373 N N . ASN A 1 178 ? -4.195 1.200 17.067 1.00 91.25 178 ASN A N 1
ATOM 1374 C CA . ASN A 1 178 ? -4.983 2.064 16.204 1.00 91.25 178 ASN A CA 1
ATOM 1375 C C . ASN A 1 178 ? -4.147 2.592 15.039 1.00 91.25 178 ASN A C 1
ATOM 1377 O O . ASN A 1 178 ? -3.039 3.092 15.223 1.00 91.25 178 ASN A O 1
ATOM 1381 N N . PHE A 1 179 ? -4.718 2.590 13.836 1.00 90.88 179 PHE A N 1
ATOM 1382 C CA . PHE A 1 179 ? -4.045 3.143 12.663 1.00 90.88 179 PHE A CA 1
ATOM 1383 C C . PHE A 1 179 ? -3.775 4.657 12.779 1.00 90.88 179 PHE A C 1
ATOM 1385 O O . PHE A 1 179 ? -2.758 5.159 12.303 1.00 90.88 179 PHE A O 1
ATOM 1392 N N . ARG A 1 180 ? -4.666 5.414 13.421 1.00 86.25 180 ARG A N 1
ATOM 1393 C CA . ARG A 1 180 ? -4.455 6.831 13.754 1.00 86.25 180 ARG A CA 1
ATOM 1394 C C . ARG A 1 180 ? -5.072 7.146 15.109 1.00 86.25 180 ARG A C 1
ATOM 1396 O O . ARG A 1 180 ? -5.952 6.411 15.553 1.00 86.25 180 ARG A O 1
ATOM 1403 N N . CYS A 1 181 ? -4.646 8.254 15.714 1.00 74.06 181 CYS A N 1
ATOM 1404 C CA . CYS A 1 181 ? -5.177 8.721 16.992 1.00 74.06 181 CYS A CA 1
ATOM 1405 C C . CYS A 1 181 ? -6.710 8.826 16.973 1.00 74.06 181 CYS A C 1
ATOM 1407 O O . CYS A 1 181 ? -7.328 9.229 15.979 1.00 74.06 181 CYS A O 1
ATOM 1409 N N . CYS A 1 182 ? -7.308 8.452 18.097 1.00 66.44 182 CYS A N 1
ATOM 1410 C CA . CYS A 1 182 ? -8.731 8.523 18.360 1.00 66.44 182 CYS A CA 1
ATOM 1411 C C . CYS A 1 182 ? -8.995 9.133 19.746 1.00 66.44 182 CYS A C 1
ATOM 1413 O O . CYS A 1 182 ? -8.077 9.243 20.552 1.00 66.44 182 CYS A O 1
ATOM 1415 N N . PRO A 1 183 ? -10.248 9.528 20.036 1.00 53.16 183 PRO A N 1
ATOM 1416 C CA . PRO A 1 183 ? -10.623 10.103 21.328 1.00 53.16 183 PRO A CA 1
ATOM 1417 C C . PRO A 1 183 ? -10.685 9.090 22.483 1.00 53.16 183 PRO A C 1
ATOM 1419 O O . PRO A 1 183 ? -10.860 9.512 23.621 1.00 53.16 183 PRO A O 1
ATOM 1422 N N . ASP A 1 184 ? -10.625 7.786 22.193 1.00 57.75 184 ASP A N 1
ATOM 1423 C CA . ASP A 1 184 ? -10.755 6.712 23.182 1.00 57.75 184 ASP A CA 1
ATOM 1424 C C . ASP A 1 184 ? -9.391 6.047 23.418 1.00 57.75 184 ASP A C 1
ATOM 1426 O O . ASP A 1 184 ? -8.733 5.605 22.473 1.00 57.75 184 ASP A O 1
ATOM 1430 N N . ASP A 1 185 ? -8.971 6.026 24.682 1.00 59.81 185 ASP A N 1
ATOM 1431 C CA . ASP A 1 185 ? -7.595 5.786 25.151 1.00 59.81 185 ASP A CA 1
ATOM 1432 C C . ASP A 1 185 ? -7.293 4.283 25.350 1.00 59.81 185 ASP A C 1
ATOM 1434 O O . ASP A 1 185 ? -6.348 3.891 26.031 1.00 59.81 185 ASP A O 1
ATOM 1438 N N . THR A 1 186 ? -8.143 3.404 24.808 1.00 75.12 186 THR A N 1
ATOM 1439 C CA . THR A 1 186 ? -8.100 1.962 25.100 1.00 75.12 186 THR A CA 1
ATOM 1440 C C . THR A 1 186 ? -7.034 1.206 24.312 1.00 75.12 186 THR A C 1
ATOM 1442 O O . THR A 1 186 ? -6.669 0.103 24.711 1.00 75.12 186 THR A O 1
ATOM 1445 N N . MET A 1 187 ? -6.550 1.755 23.192 1.00 82.44 187 MET A N 1
ATOM 1446 C CA . MET A 1 187 ? -5.490 1.148 22.378 1.00 82.44 187 MET A CA 1
ATOM 1447 C C . MET A 1 187 ? -4.488 2.211 21.898 1.00 82.44 187 MET A C 1
ATOM 1449 O O . MET A 1 187 ? -4.908 3.275 21.431 1.00 82.44 187 MET A O 1
ATOM 1453 N N . PRO A 1 188 ? -3.172 1.929 21.949 1.00 91.12 188 PRO A N 1
ATOM 1454 C CA . PRO A 1 188 ? -2.152 2.854 21.464 1.00 91.12 188 PRO A CA 1
ATOM 1455 C C . PRO A 1 188 ? -2.223 3.015 19.941 1.00 91.12 188 PRO A C 1
ATOM 1457 O O . PRO A 1 188 ? -2.740 2.152 19.234 1.00 91.12 188 PRO A O 1
ATOM 1460 N N . VAL A 1 189 ? -1.680 4.114 19.417 1.00 90.25 189 VAL A N 1
ATOM 1461 C CA . VAL A 1 189 ? -1.507 4.305 17.968 1.00 90.25 189 VAL A CA 1
ATOM 1462 C C . VAL A 1 189 ? -0.319 3.472 17.490 1.00 90.25 189 VAL A C 1
ATOM 1464 O O . VAL A 1 189 ? 0.725 3.463 18.139 1.00 90.25 189 VAL A O 1
ATOM 1467 N N . CYS A 1 190 ? -0.466 2.784 16.358 1.00 92.81 190 CYS A N 1
ATOM 1468 C CA . CYS A 1 190 ? 0.629 2.033 15.756 1.00 92.81 190 CYS A CA 1
ATOM 1469 C C . CYS A 1 190 ? 1.795 2.984 15.408 1.00 92.81 190 CYS A C 1
ATOM 1471 O O . CYS A 1 190 ? 1.552 4.015 14.768 1.00 92.81 190 CYS A O 1
ATOM 1473 N N . PRO A 1 191 ? 3.045 2.657 15.783 1.00 94.12 191 PRO A N 1
ATOM 1474 C CA . PRO A 1 191 ? 4.235 3.402 15.367 1.00 94.12 191 PRO A CA 1
ATOM 1475 C C . PRO A 1 191 ? 4.335 3.598 13.846 1.00 94.12 191 PRO A C 1
ATOM 1477 O O . PRO A 1 191 ? 3.769 2.824 13.073 1.00 94.12 191 PRO A O 1
ATOM 1480 N N . ALA A 1 192 ? 5.084 4.608 13.390 1.00 93.81 192 ALA A N 1
ATOM 1481 C CA . ALA A 1 192 ? 5.406 4.737 11.966 1.00 93.81 192 ALA A CA 1
ATOM 1482 C C . ALA A 1 192 ? 6.296 3.590 11.496 1.00 93.81 192 ALA A C 1
ATOM 1484 O O . ALA A 1 192 ? 7.240 3.190 12.175 1.00 93.81 192 ALA A O 1
ATOM 1485 N N . ALA A 1 193 ? 6.073 3.167 10.257 1.00 96.06 193 ALA A N 1
ATOM 1486 C CA . ALA A 1 193 ? 7.047 2.376 9.524 1.00 96.06 193 ALA A CA 1
ATOM 1487 C C . ALA A 1 193 ? 8.214 3.276 9.068 1.00 96.06 193 ALA A C 1
ATOM 1489 O O . ALA A 1 193 ? 8.183 3.851 7.979 1.00 96.06 193 ALA A O 1
ATOM 1490 N N . ASN A 1 194 ? 9.248 3.415 9.904 1.00 93.62 194 ASN A N 1
ATOM 1491 C CA . ASN A 1 194 ? 10.352 4.372 9.700 1.00 93.62 194 ASN A CA 1
ATOM 1492 C C . ASN A 1 194 ? 11.079 4.242 8.348 1.00 93.62 194 ASN A C 1
ATOM 1494 O O . ASN A 1 194 ? 11.602 5.229 7.839 1.00 93.62 194 ASN A O 1
ATOM 1498 N N . LEU A 1 195 ? 11.126 3.040 7.763 1.00 96.31 195 LEU A N 1
ATOM 1499 C CA . LEU A 1 195 ? 11.833 2.788 6.501 1.00 96.31 195 LEU A CA 1
ATOM 1500 C C . LEU A 1 195 ? 11.026 3.158 5.251 1.00 96.31 195 LEU A C 1
ATOM 1502 O O . LEU A 1 195 ? 11.606 3.279 4.175 1.00 96.31 195 LEU A O 1
ATOM 1506 N N . THR A 1 196 ? 9.706 3.293 5.367 1.00 97.94 196 THR A N 1
ATOM 1507 C CA . THR A 1 196 ? 8.796 3.335 4.210 1.00 97.94 196 THR A CA 1
ATOM 1508 C C . THR A 1 196 ? 7.789 4.480 4.262 1.00 97.94 196 THR A C 1
ATOM 1510 O O . THR A 1 196 ? 7.380 4.957 3.207 1.00 97.94 196 THR A O 1
ATOM 1513 N N . MET A 1 197 ? 7.446 4.987 5.451 1.00 95.31 197 MET A N 1
ATOM 1514 C CA . MET A 1 197 ? 6.474 6.071 5.644 1.00 95.31 197 MET A CA 1
ATOM 1515 C C . MET A 1 197 ? 6.789 7.308 4.794 1.00 95.31 197 MET A C 1
ATOM 1517 O O . MET A 1 197 ? 5.951 7.784 4.034 1.00 95.31 197 MET A O 1
ATOM 1521 N N . TRP A 1 198 ? 8.010 7.830 4.913 1.00 95.50 198 TRP A N 1
ATOM 1522 C CA . TRP A 1 198 ? 8.396 9.063 4.228 1.00 95.50 198 TRP A CA 1
ATOM 1523 C C . TRP A 1 198 ? 8.529 8.877 2.713 1.00 95.50 198 TRP A C 1
ATOM 1525 O O . TRP A 1 198 ? 8.239 9.796 1.956 1.00 95.50 198 TRP A O 1
ATOM 1535 N N . ILE A 1 199 ? 8.847 7.663 2.259 1.00 98.00 199 ILE A N 1
ATOM 1536 C CA . ILE A 1 199 ? 8.823 7.314 0.833 1.00 98.00 199 ILE A CA 1
ATOM 1537 C C . ILE A 1 199 ? 7.379 7.333 0.312 1.00 98.00 199 ILE A C 1
ATOM 1539 O O . ILE A 1 199 ? 7.102 7.913 -0.735 1.00 98.00 199 ILE A O 1
ATOM 1543 N N . ALA A 1 200 ? 6.437 6.750 1.060 1.00 97.62 200 ALA A N 1
ATOM 1544 C CA . ALA A 1 200 ? 5.017 6.813 0.718 1.00 97.62 200 ALA A CA 1
ATOM 1545 C C . ALA A 1 200 ? 4.511 8.267 0.687 1.00 97.62 200 ALA A C 1
ATOM 1547 O O . ALA A 1 200 ? 3.726 8.628 -0.190 1.00 97.62 200 ALA A O 1
ATOM 1548 N N . ALA A 1 201 ? 5.000 9.121 1.594 1.00 96.44 201 ALA A N 1
ATOM 1549 C CA . ALA A 1 201 ? 4.703 10.550 1.586 1.00 96.44 201 ALA A CA 1
ATOM 1550 C C . ALA A 1 201 ? 5.266 11.264 0.345 1.00 96.44 201 ALA A C 1
ATOM 1552 O O . ALA A 1 201 ? 4.557 12.054 -0.273 1.00 96.44 201 ALA A O 1
ATOM 1553 N N . GLU A 1 202 ? 6.493 10.964 -0.087 1.00 96.62 202 GLU A N 1
ATOM 1554 C CA . GLU A 1 202 ? 7.036 11.498 -1.345 1.00 96.62 202 GLU A CA 1
ATOM 1555 C C . GLU A 1 202 ? 6.155 11.147 -2.548 1.00 96.62 202 GLU A C 1
ATOM 1557 O O . GLU A 1 202 ? 5.826 12.021 -3.353 1.00 96.62 202 GLU A O 1
ATOM 1562 N N . PHE A 1 203 ? 5.713 9.893 -2.648 1.00 97.81 203 PHE A N 1
ATOM 1563 C CA . PHE A 1 203 ? 4.830 9.460 -3.731 1.00 97.81 203 PHE A CA 1
ATOM 1564 C C . PHE A 1 203 ? 3.434 10.075 -3.652 1.00 97.81 203 PHE A C 1
ATOM 1566 O O . PHE A 1 203 ? 2.859 10.401 -4.694 1.00 97.81 203 PHE A O 1
ATOM 1573 N N . LYS A 1 204 ? 2.909 10.321 -2.445 1.00 96.12 204 LYS A N 1
ATOM 1574 C CA . LYS A 1 204 ? 1.675 11.093 -2.247 1.00 96.12 204 LYS A CA 1
ATOM 1575 C C . LYS A 1 204 ? 1.777 12.489 -2.875 1.00 96.12 204 LYS A C 1
ATOM 1577 O O . LYS A 1 204 ? 0.872 12.902 -3.592 1.00 96.12 204 LYS A O 1
ATOM 1582 N N . PHE A 1 205 ? 2.875 13.210 -2.656 1.00 95.88 205 PHE A N 1
ATOM 1583 C CA . PHE A 1 205 ? 3.011 14.592 -3.142 1.00 95.88 205 PHE A CA 1
ATOM 1584 C C . PHE A 1 205 ? 3.605 14.713 -4.552 1.00 95.88 205 PHE A C 1
ATOM 1586 O O . PHE A 1 205 ? 3.623 15.806 -5.116 1.00 95.88 205 PHE A O 1
ATOM 1593 N N . ASN A 1 206 ? 4.074 13.618 -5.154 1.00 96.19 206 ASN A N 1
ATOM 1594 C CA . ASN A 1 206 ? 4.664 13.641 -6.489 1.00 96.19 206 ASN A CA 1
ATOM 1595 C C . ASN A 1 206 ? 4.261 12.415 -7.323 1.00 96.19 206 ASN A C 1
ATOM 1597 O O . ASN A 1 206 ? 4.973 11.413 -7.394 1.00 96.19 206 ASN A O 1
ATOM 1601 N N . ASN A 1 207 ? 3.120 12.524 -8.011 1.00 96.12 207 ASN A N 1
ATOM 1602 C CA . ASN A 1 207 ? 2.595 11.457 -8.866 1.00 96.12 207 ASN A CA 1
ATOM 1603 C C . ASN A 1 207 ? 3.540 11.089 -10.024 1.00 96.12 207 ASN A C 1
ATOM 1605 O O . ASN A 1 207 ? 3.615 9.922 -10.395 1.00 96.12 207 ASN A O 1
ATOM 1609 N N . THR A 1 208 ? 4.251 12.061 -10.608 1.00 97.50 208 THR A N 1
ATOM 1610 C CA . THR A 1 208 ? 5.201 11.793 -11.703 1.00 97.50 208 THR A CA 1
ATOM 1611 C C . THR A 1 208 ? 6.361 10.940 -11.211 1.00 97.50 208 THR A C 1
ATOM 1613 O O . THR A 1 208 ? 6.652 9.915 -11.819 1.00 97.50 208 THR A O 1
ATOM 1616 N N . LEU A 1 209 ? 6.958 11.317 -10.076 1.00 97.75 209 LEU A N 1
ATOM 1617 C CA . LEU A 1 209 ? 8.030 10.551 -9.444 1.00 97.75 209 LEU A CA 1
ATOM 1618 C C . LEU A 1 209 ? 7.582 9.123 -9.132 1.00 97.75 209 LEU A C 1
ATOM 1620 O O . LEU A 1 209 ? 8.278 8.169 -9.464 1.00 97.75 209 LEU A O 1
ATOM 1624 N N . TRP A 1 210 ? 6.394 8.969 -8.540 1.00 98.12 210 TRP A N 1
ATOM 1625 C CA . TRP A 1 210 ? 5.863 7.641 -8.259 1.00 98.12 210 TRP A CA 1
ATOM 1626 C C . TRP A 1 210 ? 5.671 6.806 -9.530 1.00 98.12 210 TRP A C 1
ATOM 1628 O O . TRP A 1 210 ? 6.079 5.652 -9.546 1.00 98.12 210 TRP A O 1
ATOM 1638 N N . LEU A 1 211 ? 5.084 7.360 -10.597 1.00 98.12 211 LEU A N 1
ATOM 1639 C CA . LEU A 1 211 ? 4.875 6.620 -11.847 1.00 98.12 211 LEU A CA 1
ATOM 1640 C C . LEU A 1 211 ? 6.196 6.182 -12.498 1.00 98.12 211 LEU A C 1
ATOM 1642 O O . LEU A 1 211 ? 6.270 5.075 -13.032 1.00 98.12 211 LEU A O 1
ATOM 1646 N N . GLU A 1 212 ? 7.226 7.029 -12.457 1.00 98.25 212 GLU A N 1
ATOM 1647 C CA . GLU A 1 212 ? 8.558 6.703 -12.975 1.00 98.25 212 GLU A CA 1
ATOM 1648 C C . GLU A 1 212 ? 9.203 5.559 -12.183 1.00 98.25 212 GLU A C 1
ATOM 1650 O O . GLU A 1 212 ? 9.658 4.581 -12.774 1.00 98.25 212 GLU A O 1
ATOM 1655 N N . GLU A 1 213 ? 9.174 5.625 -10.852 1.00 98.50 213 GLU A N 1
ATOM 1656 C CA . GLU A 1 213 ? 9.759 4.581 -10.006 1.00 98.50 213 GLU A CA 1
ATOM 1657 C C . GLU A 1 213 ? 8.929 3.291 -9.987 1.00 98.50 213 GLU A C 1
ATOM 1659 O O . GLU A 1 213 ? 9.482 2.192 -9.919 1.00 98.50 213 GLU A O 1
ATOM 1664 N N . PHE A 1 214 ? 7.604 3.403 -10.099 1.00 98.38 214 PHE A N 1
ATOM 1665 C CA . PHE A 1 214 ? 6.713 2.262 -10.280 1.00 98.38 214 PHE A CA 1
ATOM 1666 C C . PHE A 1 214 ? 7.043 1.515 -11.570 1.00 98.38 214 PHE A C 1
ATOM 1668 O O . PHE A 1 214 ? 7.175 0.293 -11.533 1.00 98.38 214 PHE A O 1
ATOM 1675 N N . ARG A 1 215 ? 7.211 2.231 -12.693 1.00 96.50 215 ARG A N 1
ATOM 1676 C CA . ARG A 1 215 ? 7.635 1.636 -13.969 1.00 96.50 215 ARG A CA 1
ATOM 1677 C C . ARG A 1 215 ? 8.941 0.869 -13.787 1.00 96.50 215 ARG A C 1
ATOM 1679 O O . ARG A 1 215 ? 8.999 -0.305 -14.133 1.00 96.50 215 ARG A O 1
ATOM 1686 N N . ASP A 1 216 ? 9.954 1.502 -13.203 1.00 96.19 216 ASP A N 1
ATOM 1687 C CA . ASP A 1 216 ? 11.280 0.895 -13.065 1.00 96.19 216 ASP A CA 1
ATOM 1688 C C . ASP A 1 216 ? 11.257 -0.347 -12.149 1.00 96.19 216 ASP A C 1
ATOM 1690 O O . ASP A 1 216 ? 11.903 -1.359 -12.439 1.00 96.19 216 ASP A O 1
ATOM 1694 N N . ALA A 1 217 ? 10.477 -0.314 -11.062 1.00 97.06 217 ALA A N 1
ATOM 1695 C CA . ALA A 1 217 ? 10.262 -1.477 -10.201 1.00 97.06 217 ALA A CA 1
ATOM 1696 C C . ALA A 1 217 ? 9.484 -2.588 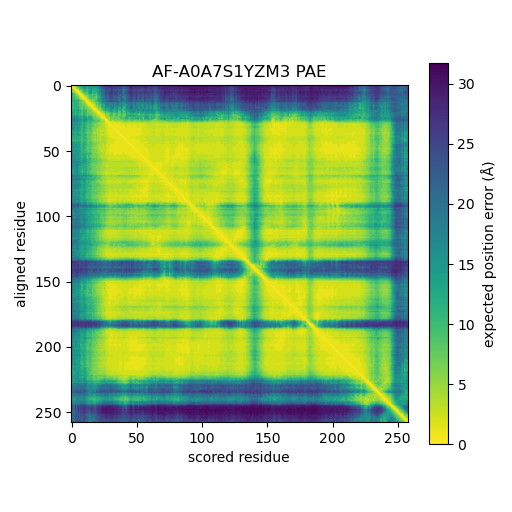-10.928 1.00 97.06 217 ALA A C 1
ATOM 1698 O O . ALA A 1 217 ? 9.867 -3.758 -10.872 1.00 97.06 217 ALA A O 1
ATOM 1699 N N . PHE A 1 218 ? 8.420 -2.241 -11.651 1.00 95.19 218 PHE A N 1
ATOM 1700 C CA . PHE A 1 218 ? 7.608 -3.199 -12.398 1.00 95.19 218 PHE A CA 1
ATOM 1701 C C . PHE A 1 218 ? 8.408 -3.881 -13.517 1.00 95.19 218 PHE A C 1
ATOM 1703 O O . PHE A 1 218 ? 8.365 -5.106 -13.636 1.00 95.19 218 PHE A O 1
ATOM 1710 N N . ASP A 1 219 ? 9.226 -3.131 -14.257 1.00 90.62 219 ASP A N 1
ATOM 1711 C CA . ASP A 1 219 ? 10.125 -3.669 -15.283 1.00 90.62 219 ASP A CA 1
ATOM 1712 C C . ASP A 1 219 ? 11.108 -4.681 -14.681 1.00 90.62 219 ASP A C 1
ATOM 1714 O O . ASP A 1 219 ? 11.304 -5.774 -15.218 1.00 90.62 219 ASP A O 1
ATOM 1718 N N . ARG A 1 220 ? 11.681 -4.377 -13.510 1.00 89.62 220 ARG A N 1
ATOM 1719 C CA . ARG A 1 220 ? 12.559 -5.319 -12.799 1.00 89.62 220 ARG A CA 1
ATOM 1720 C C . ARG A 1 220 ? 11.831 -6.581 -12.342 1.00 89.62 220 ARG A C 1
AT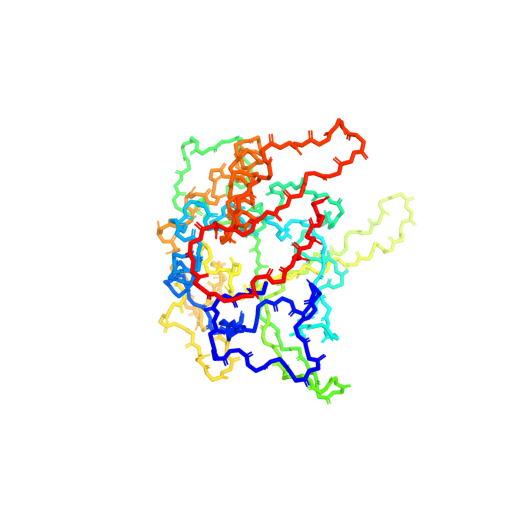OM 1722 O O . ARG A 1 220 ? 12.439 -7.651 -12.368 1.00 89.62 220 ARG A O 1
ATOM 1729 N N . MET A 1 221 ? 10.560 -6.486 -11.944 1.00 89.62 221 MET A N 1
ATOM 1730 C CA . MET A 1 221 ? 9.753 -7.673 -11.639 1.00 89.62 221 MET A CA 1
ATOM 1731 C C . MET A 1 221 ? 9.498 -8.520 -12.885 1.00 89.62 221 MET A C 1
ATOM 1733 O O . MET A 1 221 ? 9.682 -9.735 -12.830 1.00 89.62 221 MET A O 1
ATOM 1737 N N . LEU A 1 222 ? 9.108 -7.899 -14.003 1.00 84.94 222 LEU A N 1
ATOM 1738 C CA . LEU A 1 222 ? 8.836 -8.600 -15.263 1.00 84.94 222 LEU A CA 1
ATOM 1739 C C . LEU A 1 222 ? 10.078 -9.311 -15.810 1.00 84.94 222 LEU A C 1
ATOM 1741 O O . LEU A 1 222 ? 9.982 -10.412 -16.352 1.00 84.94 222 LEU A O 1
ATOM 1745 N N . LEU A 1 223 ? 11.249 -8.695 -15.648 1.00 83.06 223 LEU A N 1
ATOM 1746 C CA . LEU A 1 223 ? 12.524 -9.227 -16.123 1.00 83.06 223 LEU A CA 1
ATOM 1747 C C . LEU A 1 223 ? 13.202 -10.175 -15.122 1.00 83.06 223 LEU A C 1
ATOM 1749 O O . LEU A 1 223 ? 14.262 -10.726 -15.421 1.00 83.06 223 LEU A O 1
ATOM 1753 N N . LYS A 1 224 ? 12.631 -10.412 -13.935 1.00 82.06 224 LYS A N 1
ATOM 1754 C CA . LYS A 1 224 ? 13.233 -11.327 -12.959 1.00 82.06 224 LYS A CA 1
ATOM 1755 C C . LYS A 1 224 ? 13.331 -12.739 -13.549 1.00 82.06 224 LYS A C 1
ATOM 1757 O O . LYS A 1 224 ? 12.330 -13.361 -13.886 1.00 82.06 224 LYS A O 1
ATOM 1762 N N . GLY A 1 225 ? 14.558 -13.255 -13.649 1.00 74.44 225 GLY A N 1
ATOM 1763 C CA . GLY A 1 225 ? 14.827 -14.583 -14.218 1.00 74.44 225 GLY A CA 1
ATOM 1764 C C . GLY A 1 225 ? 14.750 -14.643 -15.748 1.00 74.44 225 GLY A C 1
ATOM 1765 O O . GLY A 1 225 ? 14.843 -15.731 -16.316 1.00 74.44 225 GLY A O 1
ATOM 1766 N N . HIS A 1 226 ? 14.619 -13.493 -16.413 1.00 78.75 226 HIS A N 1
ATOM 1767 C CA . HIS A 1 226 ? 14.471 -13.378 -17.855 1.00 78.75 226 HIS A CA 1
ATOM 1768 C C . HIS A 1 226 ? 15.390 -12.296 -18.432 1.00 78.75 226 HIS A C 1
ATOM 1770 O O . HIS A 1 226 ? 15.858 -11.396 -17.740 1.00 78.75 226 HIS A O 1
ATOM 1776 N N . ILE A 1 227 ? 15.654 -12.390 -19.729 1.00 76.56 227 ILE A N 1
ATOM 1777 C CA . ILE A 1 227 ? 16.274 -11.328 -20.518 1.00 76.56 227 ILE A CA 1
ATOM 1778 C C . ILE A 1 227 ? 15.331 -10.964 -21.657 1.00 76.56 227 ILE A C 1
ATOM 1780 O O . ILE A 1 227 ? 14.653 -11.827 -22.216 1.00 76.56 227 ILE A O 1
ATOM 1784 N N . MET A 1 228 ? 15.272 -9.685 -22.006 1.00 71.88 228 MET A N 1
ATOM 1785 C CA . MET A 1 228 ? 14.529 -9.258 -23.186 1.00 71.88 228 MET A CA 1
ATOM 1786 C C . MET A 1 228 ? 15.232 -9.788 -24.440 1.00 71.88 228 MET A C 1
ATOM 1788 O O . MET A 1 228 ? 16.463 -9.726 -24.529 1.00 71.88 228 MET A O 1
ATOM 1792 N N . SER A 1 229 ? 14.473 -10.334 -25.395 1.00 71.00 229 SER A N 1
ATOM 1793 C CA . SER A 1 229 ? 15.050 -10.813 -26.651 1.00 71.00 229 SER A CA 1
ATOM 1794 C C . SER A 1 229 ? 15.799 -9.682 -27.359 1.00 71.00 229 SER A C 1
ATOM 1796 O O . SER A 1 229 ? 15.339 -8.542 -27.404 1.00 71.00 229 SER A O 1
ATOM 1798 N N . ALA A 1 230 ? 16.949 -10.004 -27.954 1.00 69.06 230 ALA A N 1
ATOM 1799 C CA . ALA A 1 230 ? 17.778 -9.034 -28.671 1.00 69.06 230 ALA A CA 1
ATOM 1800 C C . ALA A 1 230 ? 17.075 -8.418 -29.897 1.00 69.06 230 ALA A C 1
ATOM 1802 O O . ALA A 1 230 ? 17.573 -7.446 -30.460 1.00 69.06 230 ALA A O 1
ATOM 1803 N N . HIS A 1 231 ? 15.960 -9.005 -30.342 1.00 73.94 231 HIS A N 1
ATOM 1804 C CA . HIS A 1 231 ? 15.122 -8.493 -31.420 1.00 73.94 231 HIS A CA 1
ATOM 1805 C C . HIS A 1 231 ? 13.691 -8.320 -30.914 1.00 73.94 231 HIS A C 1
ATOM 1807 O O . HIS A 1 231 ? 12.878 -9.240 -30.985 1.00 73.94 231 HIS A O 1
ATOM 1813 N N . CYS A 1 232 ? 13.385 -7.121 -30.427 1.00 73.56 232 CYS A N 1
ATOM 1814 C CA . CYS A 1 232 ? 12.002 -6.695 -30.290 1.00 73.56 232 CYS A CA 1
ATOM 1815 C C . CYS A 1 232 ? 11.429 -6.414 -31.689 1.00 73.56 232 CYS A C 1
ATOM 1817 O O . CYS A 1 232 ? 12.049 -5.661 -32.450 1.00 73.56 232 CYS A O 1
ATOM 1819 N N . PRO A 1 233 ? 10.296 -7.029 -32.066 1.00 73.50 233 PRO A N 1
ATOM 1820 C CA . PRO A 1 233 ? 9.579 -6.648 -33.276 1.00 73.50 233 PRO A CA 1
ATOM 1821 C C . PRO A 1 233 ? 9.095 -5.182 -33.187 1.00 73.50 233 PRO A C 1
ATOM 1823 O O . PRO A 1 233 ? 9.109 -4.597 -32.103 1.00 73.50 233 PRO A O 1
ATOM 1826 N N . PRO A 1 234 ? 8.730 -4.553 -34.322 1.00 72.00 234 PRO A N 1
ATOM 1827 C CA . PRO A 1 234 ? 8.182 -3.193 -34.335 1.00 72.00 234 PRO A CA 1
ATOM 1828 C C . PRO A 1 234 ? 6.919 -3.069 -33.465 1.00 72.00 234 PRO A C 1
ATOM 1830 O O . PRO A 1 234 ? 6.264 -4.077 -33.208 1.00 72.00 234 PRO A O 1
ATOM 1833 N N . ASP A 1 235 ? 6.586 -1.832 -33.073 1.00 67.56 235 ASP A N 1
ATOM 1834 C CA . ASP A 1 235 ? 5.645 -1.401 -32.009 1.00 67.56 235 ASP A CA 1
ATOM 1835 C C . ASP A 1 235 ? 4.287 -2.135 -31.884 1.00 67.56 235 ASP A C 1
ATOM 1837 O O . ASP A 1 235 ? 3.631 -2.037 -30.849 1.00 67.56 235 ASP A O 1
ATOM 1841 N N . ASP A 1 236 ? 3.858 -2.879 -32.902 1.00 68.19 236 ASP A N 1
ATOM 1842 C CA . ASP A 1 236 ? 2.594 -3.621 -32.929 1.00 68.19 236 ASP A CA 1
ATOM 1843 C C . ASP A 1 236 ? 2.685 -5.045 -32.334 1.00 68.19 236 ASP A C 1
ATOM 1845 O O . ASP A 1 236 ? 1.656 -5.702 -32.146 1.00 68.19 236 ASP A O 1
ATOM 1849 N N . GLU A 1 237 ? 3.888 -5.551 -32.031 1.00 72.69 237 GLU A N 1
ATOM 1850 C CA . GLU A 1 237 ? 4.086 -6.869 -31.414 1.00 72.69 237 GLU A CA 1
ATOM 1851 C C . GLU A 1 237 ? 4.880 -6.792 -30.096 1.00 72.69 237 GLU A C 1
ATOM 1853 O O . GLU A 1 237 ? 5.885 -6.087 -30.007 1.00 72.69 237 GLU A O 1
ATOM 1858 N N . PRO A 1 238 ? 4.482 -7.552 -29.058 1.00 67.50 238 PRO A N 1
ATOM 1859 C CA . PRO A 1 238 ? 5.171 -7.516 -27.777 1.00 67.50 238 PRO A CA 1
ATOM 1860 C C . PRO A 1 238 ? 6.542 -8.193 -27.852 1.00 67.50 238 PRO A C 1
ATOM 1862 O O . PRO A 1 238 ? 6.690 -9.278 -28.427 1.00 67.50 238 PRO A O 1
ATOM 1865 N N . CYS A 1 239 ? 7.542 -7.587 -27.207 1.00 74.94 239 CYS A N 1
ATOM 1866 C CA . CYS A 1 239 ? 8.860 -8.194 -27.045 1.00 74.94 239 CYS A CA 1
ATOM 1867 C C . CYS A 1 239 ? 8.749 -9.541 -26.321 1.00 74.94 239 CYS A C 1
ATOM 1869 O O . CYS A 1 239 ? 8.082 -9.666 -25.291 1.00 74.94 239 CYS A O 1
ATOM 1871 N N . LEU A 1 240 ? 9.445 -10.554 -26.837 1.00 77.75 240 LEU A N 1
ATOM 1872 C CA . LEU A 1 240 ? 9.529 -11.851 -26.175 1.00 77.75 240 LEU A CA 1
ATOM 1873 C C . LEU A 1 240 ? 10.588 -11.817 -25.067 1.00 77.75 240 LEU A C 1
ATOM 1875 O O . LEU A 1 240 ? 11.688 -11.294 -25.256 1.00 77.75 240 LEU A O 1
ATOM 1879 N N . LEU A 1 241 ? 10.258 -12.424 -23.928 1.00 74.56 241 LEU A N 1
ATOM 1880 C CA . LEU A 1 241 ? 11.197 -12.684 -22.838 1.00 74.56 241 LEU A CA 1
ATOM 1881 C C . LEU A 1 241 ? 11.847 -14.061 -23.024 1.00 74.56 241 LEU A C 1
ATOM 1883 O O . LEU A 1 241 ? 11.162 -15.053 -23.278 1.00 74.56 241 LEU A O 1
ATOM 1887 N N . GLU A 1 242 ? 13.168 -14.127 -22.884 1.00 74.00 242 GLU A N 1
ATOM 1888 C CA . GLU A 1 242 ? 13.969 -15.347 -22.997 1.00 74.00 242 GLU A CA 1
ATOM 1889 C C . GLU A 1 242 ? 14.560 -15.740 -21.635 1.00 74.00 242 GLU A C 1
ATOM 1891 O O . GLU A 1 242 ? 14.783 -14.900 -20.763 1.00 74.00 242 GLU A O 1
ATOM 1896 N N . ALA A 1 243 ? 14.821 -17.033 -21.428 1.00 69.69 243 ALA A N 1
ATOM 1897 C CA . ALA A 1 243 ? 15.576 -17.491 -20.263 1.00 69.69 243 ALA A CA 1
ATOM 1898 C C . ALA A 1 243 ? 17.084 -17.212 -20.458 1.00 69.69 243 ALA A C 1
ATOM 1900 O O . ALA A 1 243 ? 17.588 -17.363 -21.577 1.00 69.69 243 ALA A O 1
ATOM 1901 N N . PRO A 1 244 ? 17.836 -16.863 -19.398 1.00 66.50 244 PRO A N 1
ATOM 1902 C CA . PRO A 1 244 ? 19.287 -16.730 -19.473 1.00 66.50 244 PRO A CA 1
ATOM 1903 C C . PRO A 1 244 ? 19.928 -18.034 -19.975 1.00 66.50 244 PRO A C 1
ATOM 1905 O O . PRO A 1 244 ? 19.661 -19.115 -19.449 1.00 66.50 244 PRO A O 1
ATOM 1908 N N . LYS A 1 245 ? 20.793 -17.959 -20.995 1.00 53.38 245 LYS A N 1
ATOM 1909 C CA . LYS A 1 245 ? 21.519 -19.131 -21.514 1.00 53.38 245 LYS A CA 1
ATOM 1910 C C . LYS A 1 245 ? 22.635 -19.531 -20.540 1.00 53.38 245 LYS A C 1
ATOM 1912 O O . LYS A 1 245 ? 23.766 -19.078 -20.685 1.00 53.38 245 LYS A O 1
ATOM 1917 N N . GLY A 1 246 ? 22.320 -20.367 -19.551 1.00 48.66 246 GLY A N 1
ATOM 1918 C CA . GLY A 1 246 ? 23.306 -20.874 -18.592 1.00 48.66 246 GLY A CA 1
ATOM 1919 C C . GLY A 1 246 ? 22.711 -21.722 -17.467 1.00 48.66 246 GLY A C 1
ATOM 1920 O O . GLY A 1 246 ? 22.589 -21.250 -16.346 1.00 48.66 246 GLY A O 1
ATOM 1921 N N . GLY A 1 247 ? 22.371 -22.975 -17.768 1.00 36.72 247 GLY A N 1
ATOM 1922 C CA . GLY A 1 247 ? 21.949 -24.001 -16.806 1.00 36.72 247 GLY A CA 1
ATOM 1923 C C . GLY A 1 247 ? 21.390 -25.198 -17.572 1.00 36.72 247 GLY A C 1
ATOM 1924 O O . GLY A 1 247 ? 20.476 -25.019 -18.367 1.00 36.72 247 GLY A O 1
ATOM 1925 N N . GLY A 1 248 ? 22.026 -26.363 -17.452 1.00 37.44 248 GLY A N 1
ATOM 1926 C CA . GLY A 1 248 ? 21.821 -27.513 -18.338 1.00 37.44 248 GLY A CA 1
ATOM 1927 C C . GLY A 1 248 ? 20.409 -28.114 -18.346 1.00 37.44 248 GLY A C 1
ATOM 1928 O O . GLY A 1 248 ? 19.700 -28.069 -17.351 1.00 37.44 248 GLY A O 1
ATOM 1929 N N . GLU A 1 249 ? 20.117 -28.727 -19.498 1.00 37.28 249 GLU A N 1
ATOM 1930 C CA . GLU A 1 249 ? 19.005 -29.624 -19.862 1.00 37.28 249 GLU A CA 1
ATOM 1931 C C . GLU A 1 249 ? 17.590 -29.017 -20.034 1.00 37.28 249 GLU A C 1
ATOM 1933 O O . GLU A 1 249 ? 16.945 -28.541 -19.110 1.00 37.28 249 GLU A O 1
ATOM 1938 N N . GLU A 1 250 ? 17.144 -29.056 -21.302 1.00 41.72 250 GLU A N 1
ATOM 1939 C CA . GLU A 1 250 ? 15.791 -28.811 -21.840 1.00 41.72 250 GLU A CA 1
ATOM 1940 C C . GLU A 1 250 ? 15.013 -27.598 -21.296 1.00 41.72 250 GLU A C 1
ATOM 1942 O O . GLU A 1 250 ? 13.943 -27.706 -20.696 1.00 41.72 250 GLU A O 1
ATOM 1947 N N . SER A 1 251 ? 15.479 -26.390 -21.630 1.00 38.81 251 SER A N 1
ATOM 1948 C CA . SER A 1 251 ? 14.672 -25.178 -21.487 1.00 38.81 251 SER A CA 1
ATOM 1949 C C . SER A 1 251 ? 13.552 -25.136 -22.536 1.00 38.81 251 SER A C 1
ATOM 1951 O O . SER A 1 251 ? 13.742 -24.797 -23.706 1.00 38.81 251 SER A O 1
ATOM 1953 N N . ALA A 1 252 ? 12.340 -25.480 -22.099 1.00 38.38 252 ALA A N 1
ATOM 1954 C CA . ALA A 1 252 ? 11.117 -25.241 -22.852 1.00 38.38 252 ALA A CA 1
ATOM 1955 C C . ALA A 1 252 ? 11.018 -23.755 -23.250 1.00 38.38 252 ALA A C 1
ATOM 1957 O O . ALA A 1 252 ? 11.161 -22.859 -22.417 1.00 38.38 252 ALA A O 1
ATOM 1958 N N . ASN A 1 253 ? 10.750 -23.501 -24.533 1.00 36.03 253 ASN A N 1
ATOM 1959 C CA . ASN A 1 253 ? 10.478 -22.175 -25.090 1.00 36.03 253 ASN A CA 1
ATOM 1960 C C . ASN A 1 253 ? 9.199 -21.599 -24.457 1.00 36.03 253 ASN A C 1
ATOM 1962 O O . ASN A 1 253 ? 8.090 -21.828 -24.943 1.00 36.03 253 ASN A O 1
ATOM 1966 N N . ILE A 1 254 ? 9.333 -20.864 -23.357 1.00 40.75 254 ILE A N 1
ATOM 1967 C CA . ILE A 1 254 ? 8.198 -20.221 -22.696 1.00 40.75 254 ILE A CA 1
ATOM 1968 C C . ILE A 1 254 ? 8.072 -18.822 -23.269 1.00 40.75 254 ILE A C 1
ATOM 1970 O O . ILE A 1 254 ? 8.785 -17.903 -22.890 1.00 40.75 254 ILE A O 1
ATOM 1974 N N . ARG A 1 255 ? 7.152 -18.689 -24.224 1.00 38.56 255 ARG A N 1
ATOM 1975 C CA . ARG A 1 255 ? 6.767 -17.405 -24.806 1.00 38.56 255 ARG A CA 1
ATOM 1976 C C . ARG A 1 255 ? 5.840 -16.680 -23.830 1.00 38.56 255 ARG A C 1
ATOM 1978 O O . ARG A 1 255 ? 4.634 -16.921 -23.836 1.00 38.56 255 ARG A O 1
ATOM 1985 N N . GLY A 1 256 ? 6.405 -15.829 -22.980 1.00 41.28 256 GLY A N 1
ATOM 1986 C CA . GLY A 1 256 ? 5.649 -14.785 -22.287 1.00 41.28 256 GLY A CA 1
ATOM 1987 C C . GLY A 1 256 ? 5.411 -13.610 -23.235 1.00 41.28 256 GLY A C 1
ATOM 1988 O O . GLY A 1 256 ? 6.332 -13.218 -23.949 1.00 41.28 256 GLY A O 1
ATOM 1989 N N . ARG A 1 257 ? 4.177 -13.093 -23.281 1.00 37.47 257 ARG A N 1
ATOM 1990 C CA . ARG A 1 257 ? 3.852 -11.803 -23.909 1.00 37.47 257 ARG A CA 1
ATOM 1991 C C . ARG A 1 257 ? 3.749 -10.765 -22.797 1.00 37.47 257 ARG A C 1
ATOM 1993 O O . ARG A 1 257 ? 3.096 -11.061 -21.796 1.00 37.47 257 ARG A O 1
ATOM 2000 N N . ILE A 1 258 ? 4.384 -9.613 -22.985 1.00 43.94 258 ILE A N 1
ATOM 2001 C CA . ILE A 1 258 ? 4.064 -8.384 -22.247 1.00 43.94 258 ILE A CA 1
ATOM 2002 C C . ILE A 1 258 ? 2.845 -7.748 -22.917 1.00 43.94 258 ILE A C 1
ATOM 2004 O O . ILE A 1 258 ? 2.760 -7.849 -24.163 1.00 43.94 258 ILE A O 1
#

Organism: Trieres chinensis (NCBI:txid1514140)

Sequence (258 aa):
CDLNPDAVCPDGCTAKAGPVRALPSASNVTTSSLLHFFSEEFGFGPRETVAIMGAHSIGTAKRTNSGYHAPDGWTFNKEKLSNDYYDLIVGGNGHDSLEGLNDEDIFFTTKWEQESIDNRNKGTPDRIQWFHQKDNTSNPNTGEPKRSERLMMLNADIALVRDYSEYLDEETGGVGCNFRCCPDDTMPVCPAANLTMWIAAEFKFNNTLWLEEFRDAFDRMLLKGHIMSAHCPPDDEPCLLEAPKGGGEESANIRGRI

Radius of gyration: 20.69 Å; Cα contacts (8 Å, |Δi|>4): 420; chains: 1; bounding box: 55×53×60 Å

pLDDT: mean 82.58, std 17.45, range [36.03, 98.69]

Secondary structure (DSSP, 8-state):
--S-TT---TT---TTT-----PPPTTS--HHHHHHHHHHHH---HHHHHHHHGGGGS----HHHHS---TT-SSTTTTS-STHHHHHH---TT-SSSTT--HHHHH-----EEEEE--TTTTS--EEEEEEEEPPPPPTTT-PPPPPEEEEE-HHHHTTTB--GGGB-TTT--B-SBSS--S-TTSPBPPB-TTTHHHHHHHHH-HHHHHHHHHHHHHHHHTTT-EE-S-PPPTTSPPBEE--S-S-S-------B-

Nearest PDB structures (foldseek):
  1krj-assembly1_A  TM=7.920E-01  e=1.300E-06  Saccharomyces cerevisiae
  3ccx-assembly1_A  TM=8.166E-01  e=3.487E-05  Saccharomyces cerevisiae
  8ff6-assembly2_B  TM=8.474E-01  e=3.405E-03  Panicum virgatum
  5l86-assembly2_B  TM=8.418E-01  e=7.750E-03  Glycine max
  6a6q-assembly1_A  TM=7.070E-01  e=1.479E-02  Phanerochaete chrysosporium RP-78

Foldseek 3Di:
DDPPPPQDDPVDDDPVVPGDDDDPQLLQDALVNQQVVCCVQQVDHLLLSLLQVLVQCADADDCLPRNDGFPCTQAVDNHDSWLSNLQALFAQPPDLACPPDDPQRRLPHAFWDWDWRDCVVNPHDIAIWIKGWDAFDQDPVPSDTDDIHIHIDTSSSNNLFFGQVVQADNVHSDGQAGSHDDPDPRHHHGHTNVRRSVSSRNCNNDGPVSVVSNVVSVVSVVCRQWDFDPDDDPPVAFTFTHGPPDDDDDDDRRGDGD